Protein AF-A0A8J3D190-F1 (afdb_monomer_lite)

Structure (mmCIF, N/CA/C/O backbone):
data_AF-A0A8J3D190-F1
#
_entry.id   AF-A0A8J3D190-F1
#
loop_
_atom_site.group_PDB
_atom_site.id
_atom_site.type_symbol
_atom_site.label_atom_id
_atom_site.label_alt_id
_atom_site.label_comp_id
_atom_site.label_asym_id
_atom_site.label_entity_id
_atom_site.label_seq_id
_atom_site.pdbx_PDB_ins_code
_atom_site.Cartn_x
_atom_site.Cartn_y
_atom_site.Cartn_z
_atom_site.occupancy
_atom_site.B_iso_or_equiv
_atom_site.auth_seq_id
_atom_site.auth_comp_id
_atom_site.auth_asym_id
_atom_site.auth_atom_id
_atom_site.pdbx_PDB_model_num
ATOM 1 N N . MET A 1 1 ? -55.476 26.381 -36.084 1.00 36.69 1 MET A N 1
ATOM 2 C CA . MET A 1 1 ? -55.476 24.999 -36.619 1.00 36.69 1 MET A CA 1
ATOM 3 C C . MET A 1 1 ? -54.278 24.833 -37.552 1.00 36.69 1 MET A C 1
ATOM 5 O O . MET A 1 1 ? -54.143 25.683 -38.413 1.00 36.69 1 MET A O 1
ATOM 9 N N . GLY A 1 2 ? -53.441 23.798 -37.333 1.00 35.00 2 GLY A N 1
ATOM 10 C CA . GLY A 1 2 ? -52.417 23.215 -38.247 1.00 35.00 2 GLY A CA 1
ATOM 11 C C . GLY A 1 2 ? -51.260 24.126 -38.702 1.00 35.00 2 GLY A C 1
ATOM 12 O O . GLY A 1 2 ? -51.507 25.088 -39.407 1.00 35.00 2 GLY A O 1
ATOM 13 N N . ARG A 1 3 ? -49.998 23.974 -38.243 1.00 38.03 3 ARG A N 1
ATOM 14 C CA . ARG A 1 3 ? -48.927 23.030 -38.701 1.00 38.03 3 ARG A CA 1
ATOM 15 C C . ARG A 1 3 ? -48.810 22.965 -40.242 1.00 38.03 3 ARG A C 1
ATOM 17 O O . ARG A 1 3 ? -49.822 22.769 -40.890 1.00 38.03 3 ARG A O 1
ATOM 24 N N . THR A 1 4 ? -47.648 23.119 -40.889 1.00 37.50 4 THR A N 1
ATOM 25 C CA . THR A 1 4 ? -46.426 22.282 -40.788 1.00 37.50 4 THR A CA 1
ATOM 26 C C . THR A 1 4 ? -45.234 22.931 -41.524 1.00 37.50 4 THR A C 1
ATOM 28 O O . THR A 1 4 ? -45.376 23.373 -42.656 1.00 37.50 4 THR A O 1
ATOM 31 N N . HIS A 1 5 ? -44.081 23.056 -40.861 1.00 38.53 5 HIS A N 1
ATOM 32 C CA . HIS A 1 5 ? -42.805 22.349 -41.105 1.00 38.53 5 HIS A CA 1
ATOM 33 C C . HIS A 1 5 ? -42.174 22.406 -42.507 1.00 38.53 5 HIS A C 1
ATOM 35 O O . HIS A 1 5 ? -42.601 21.728 -43.435 1.00 38.53 5 HIS A O 1
ATOM 41 N N . ASN A 1 6 ? -41.020 23.079 -42.560 1.00 37.78 6 ASN A N 1
ATOM 42 C CA . ASN A 1 6 ? -39.952 22.860 -43.524 1.00 37.78 6 ASN A CA 1
ATOM 43 C C . ASN A 1 6 ? -38.708 22.376 -42.751 1.00 37.78 6 ASN A C 1
ATOM 45 O O . ASN A 1 6 ? -38.139 23.153 -41.989 1.00 37.78 6 ASN A O 1
ATOM 49 N N . SER A 1 7 ? -38.316 21.105 -42.889 1.00 38.09 7 SER A N 1
ATOM 50 C CA . SER A 1 7 ? -36.987 20.613 -42.476 1.00 38.09 7 SER A CA 1
ATOM 51 C C . SER A 1 7 ? -36.716 19.210 -43.035 1.00 38.09 7 SER A C 1
ATOM 53 O O . SER A 1 7 ? -36.727 18.219 -42.310 1.00 38.09 7 SER A O 1
ATOM 55 N N . ASN A 1 8 ? -36.469 19.113 -44.338 1.00 46.19 8 ASN A N 1
ATOM 56 C CA . ASN A 1 8 ? -35.957 17.896 -44.970 1.00 46.19 8 ASN A CA 1
ATOM 57 C C . ASN A 1 8 ? -34.628 18.221 -45.645 1.00 46.19 8 ASN A C 1
ATOM 59 O O . ASN A 1 8 ? -34.624 18.470 -46.837 1.00 46.19 8 ASN A O 1
ATOM 63 N N . PHE A 1 9 ? -33.520 18.258 -44.898 1.00 41.62 9 PHE A N 1
ATOM 64 C CA . PHE A 1 9 ? -32.163 18.162 -45.467 1.00 41.62 9 PHE A CA 1
ATOM 65 C C . PHE A 1 9 ? -31.103 17.942 -44.369 1.00 41.62 9 PHE A C 1
ATOM 67 O O . PHE A 1 9 ? -30.225 18.771 -44.192 1.00 41.62 9 PHE A O 1
ATOM 74 N N . SER A 1 10 ? -31.177 16.855 -43.581 1.00 44.75 10 SER A N 1
ATOM 75 C CA . SER A 1 10 ? -29.991 16.387 -42.817 1.00 44.75 10 SER A CA 1
ATOM 76 C C . SER A 1 10 ? -30.110 14.990 -42.174 1.00 44.75 10 SER A C 1
ATOM 78 O O . SER A 1 10 ? -29.589 14.764 -41.091 1.00 44.75 10 SER A O 1
ATOM 80 N N . ASN A 1 11 ? -30.796 14.019 -42.789 1.00 41.16 11 ASN A N 1
ATOM 81 C CA . ASN A 1 11 ? -30.987 12.691 -42.163 1.00 41.16 11 ASN A CA 1
ATOM 82 C C . ASN A 1 11 ? -30.445 11.515 -42.989 1.00 41.16 11 ASN A C 1
ATOM 84 O O . ASN A 1 11 ? -30.967 10.405 -42.909 1.00 41.16 11 ASN A O 1
ATOM 88 N N . HIS A 1 12 ? -29.385 11.721 -43.780 1.00 40.53 12 HIS A N 1
ATOM 89 C CA . HIS A 1 12 ? -28.822 10.629 -44.591 1.00 40.53 12 HIS A CA 1
ATOM 90 C C . HIS A 1 12 ? -27.317 10.372 -44.469 1.00 40.53 12 HIS A C 1
ATOM 92 O O . HIS A 1 12 ? -26.795 9.534 -45.198 1.00 40.53 12 HIS A O 1
ATOM 98 N N . LEU A 1 13 ? -26.626 10.995 -43.505 1.00 36.41 13 LEU A N 1
ATOM 99 C CA . LEU A 1 13 ? -25.219 10.668 -43.211 1.00 36.41 13 LEU A CA 1
ATOM 100 C C . LEU A 1 13 ? -24.977 9.996 -41.850 1.00 36.41 13 LEU A C 1
ATOM 102 O O . LEU A 1 13 ? -23.877 9.517 -41.596 1.00 36.41 13 LEU A O 1
ATOM 106 N N . THR A 1 14 ? -25.981 9.896 -40.979 1.00 40.56 14 THR A N 1
ATOM 107 C CA . THR A 1 14 ? -25.793 9.440 -39.587 1.00 40.56 14 THR A CA 1
ATOM 108 C C . THR A 1 14 ? -26.055 7.951 -39.347 1.00 40.56 14 THR A C 1
ATOM 110 O O . THR A 1 14 ? -25.822 7.464 -38.247 1.00 40.56 14 THR A O 1
ATOM 113 N N . SER A 1 15 ? -26.478 7.181 -40.354 1.00 39.75 15 SER A N 1
ATOM 114 C CA . SER A 1 15 ? -26.957 5.803 -40.138 1.00 39.75 15 SER A CA 1
ATOM 115 C C . SER A 1 15 ? -25.957 4.682 -40.478 1.00 39.75 15 SER A C 1
ATOM 117 O O . SER A 1 15 ? -26.248 3.525 -40.175 1.00 39.75 15 SER A O 1
ATOM 119 N N . LYS A 1 16 ? -24.785 4.964 -41.071 1.00 40.59 16 LYS A N 1
ATOM 120 C CA . LYS A 1 16 ? -23.871 3.899 -41.555 1.00 40.59 16 LYS A CA 1
ATOM 121 C C . LYS A 1 16 ? -22.579 3.682 -40.766 1.00 40.59 16 LYS A C 1
ATOM 123 O O . LYS A 1 16 ? -21.831 2.766 -41.099 1.00 40.59 16 LYS A O 1
ATOM 128 N N . ILE A 1 17 ? -22.338 4.414 -39.678 1.00 46.78 17 ILE A N 1
ATOM 129 C CA . ILE A 1 17 ? -21.236 4.093 -38.753 1.00 46.78 17 ILE A CA 1
ATOM 130 C C . ILE A 1 17 ? -21.769 3.131 -37.689 1.00 46.78 17 ILE A C 1
ATOM 132 O O . ILE A 1 17 ? -22.066 3.479 -36.551 1.00 46.78 17 ILE A O 1
ATOM 136 N N . MET A 1 18 ? -21.949 1.887 -38.123 1.00 41.12 18 MET A N 1
ATOM 137 C CA . MET A 1 18 ? -22.258 0.752 -37.269 1.00 41.12 18 MET A CA 1
ATOM 138 C C . MET A 1 18 ? -21.136 0.523 -36.247 1.00 41.12 18 MET A C 1
ATOM 140 O O . MET A 1 18 ? -19.970 0.385 -36.612 1.00 41.12 18 MET A O 1
ATOM 144 N N . LYS A 1 19 ? -21.532 0.401 -34.976 1.00 45.31 19 LYS A N 1
ATOM 145 C CA . LYS A 1 19 ? -21.091 -0.653 -34.044 1.00 45.31 19 LYS A CA 1
ATOM 146 C C . LYS A 1 19 ? -19.590 -0.995 -34.060 1.00 45.31 19 LYS A C 1
ATOM 148 O O . LYS A 1 19 ? -19.223 -2.165 -34.152 1.00 45.31 19 LYS A O 1
ATOM 153 N N . LYS A 1 20 ? -18.702 -0.011 -33.905 1.00 45.22 20 LYS A N 1
ATOM 154 C CA . LYS A 1 20 ? -17.357 -0.329 -33.408 1.00 45.22 20 LYS A CA 1
ATOM 155 C C . LYS A 1 20 ? -17.485 -0.659 -31.921 1.00 45.22 20 LYS A C 1
ATOM 157 O O . LYS A 1 20 ? -18.048 0.136 -31.171 1.00 45.22 20 LYS A O 1
ATOM 162 N N . LYS A 1 21 ? -16.974 -1.827 -31.501 1.00 42.84 21 LYS A N 1
ATOM 163 C CA . LYS A 1 21 ? -16.627 -2.082 -30.088 1.00 42.84 21 LYS A CA 1
ATOM 164 C C . LYS A 1 21 ? -15.934 -0.825 -29.544 1.00 42.84 21 LYS A C 1
ATOM 166 O O . LYS A 1 21 ? -15.148 -0.245 -30.302 1.00 42.84 21 LYS A O 1
ATOM 171 N N . PRO A 1 22 ? -16.194 -0.396 -28.295 1.00 42.19 22 PRO A N 1
ATOM 172 C CA . PRO A 1 22 ? -15.498 0.755 -27.743 1.00 42.19 22 PRO A CA 1
ATOM 173 C C . PRO A 1 22 ? -14.000 0.486 -27.874 1.00 42.19 22 PRO A C 1
ATOM 175 O O . PRO A 1 22 ? -13.482 -0.491 -27.332 1.00 42.19 22 PRO A O 1
ATOM 178 N N . ILE A 1 23 ? -13.316 1.298 -28.681 1.00 53.12 23 ILE A N 1
ATOM 179 C CA . ILE A 1 23 ? -11.859 1.299 -28.709 1.00 53.12 23 ILE A CA 1
ATOM 180 C C . ILE A 1 23 ? -11.482 1.721 -27.295 1.00 53.12 23 ILE A C 1
ATOM 182 O O . ILE A 1 23 ? -11.874 2.812 -26.882 1.00 53.12 23 ILE A O 1
ATOM 186 N N . LYS A 1 24 ? -10.813 0.842 -26.534 1.00 58.19 24 LYS A N 1
ATOM 187 C CA . LYS A 1 24 ? -10.297 1.168 -25.198 1.00 58.19 24 LYS A CA 1
ATOM 188 C C . LYS A 1 24 ? -9.519 2.476 -25.364 1.00 58.19 24 LYS A C 1
ATOM 190 O O . LYS A 1 24 ? -8.526 2.497 -26.091 1.00 58.19 24 LYS A O 1
ATOM 195 N N . ALA A 1 25 ? -10.060 3.578 -24.842 1.00 59.97 25 ALA A N 1
ATOM 196 C CA . ALA A 1 25 ? -9.544 4.904 -25.145 1.00 59.97 25 ALA A CA 1
ATOM 197 C C . ALA A 1 25 ? -8.091 4.973 -24.671 1.00 59.97 25 ALA A C 1
ATOM 199 O O . ALA A 1 25 ? -7.792 4.652 -23.521 1.00 59.97 25 ALA A O 1
ATOM 200 N N . GLN A 1 26 ? -7.181 5.330 -25.576 1.00 69.94 26 GLN A N 1
ATOM 201 C CA . GLN A 1 26 ? -5.776 5.493 -25.230 1.00 69.94 26 GLN A CA 1
ATOM 202 C C . GLN A 1 26 ? -5.652 6.605 -24.183 1.00 69.94 26 GLN A C 1
ATOM 204 O O . GLN A 1 26 ? -6.249 7.673 -24.333 1.00 69.94 26 GLN A O 1
ATOM 209 N N . GLN A 1 27 ? -4.907 6.350 -23.108 1.00 87.75 27 GLN A N 1
ATOM 210 C CA . GLN A 1 27 ? -4.760 7.315 -22.022 1.00 87.75 27 GLN A CA 1
ATOM 211 C C . GLN A 1 27 ? -4.074 8.588 -22.523 1.00 87.75 27 GLN A C 1
ATOM 213 O O . GLN A 1 27 ? -2.985 8.535 -23.090 1.00 87.75 27 GLN A O 1
ATOM 218 N N . LYS A 1 28 ? -4.724 9.739 -22.310 1.00 92.38 28 LYS A N 1
ATOM 219 C CA . LYS A 1 28 ? -4.213 11.052 -22.735 1.00 92.38 28 LYS A CA 1
ATOM 220 C C . LYS A 1 28 ? -3.074 11.558 -21.843 1.00 92.38 28 LYS A C 1
ATOM 222 O O . LYS A 1 28 ? -2.216 12.294 -22.313 1.00 92.38 28 LYS A O 1
ATOM 227 N N . ILE A 1 29 ? -3.081 11.166 -20.570 1.00 94.75 29 ILE A N 1
ATOM 228 C CA . ILE A 1 29 ? -2.053 11.480 -19.572 1.00 94.75 29 ILE A CA 1
ATOM 229 C C . ILE A 1 29 ? -1.454 10.148 -19.121 1.00 94.75 29 ILE A C 1
ATOM 231 O O . ILE A 1 29 ? -2.197 9.220 -18.810 1.00 94.75 29 ILE A O 1
ATOM 235 N N . THR A 1 30 ? -0.126 10.042 -19.135 1.00 95.88 30 THR A N 1
ATOM 236 C CA . THR A 1 30 ? 0.610 8.829 -18.749 1.00 95.88 30 THR A CA 1
ATOM 237 C C . THR A 1 30 ? 1.617 9.179 -17.666 1.00 95.88 30 THR A C 1
ATOM 239 O O . THR A 1 30 ? 2.385 10.127 -17.827 1.00 95.88 30 THR A O 1
ATOM 242 N N . THR A 1 31 ? 1.630 8.406 -16.582 1.00 97.12 31 THR A N 1
ATOM 243 C CA . THR A 1 31 ? 2.650 8.523 -15.538 1.00 97.12 31 THR A CA 1
ATOM 244 C C . THR A 1 31 ? 4.003 8.108 -16.108 1.00 97.12 31 THR A C 1
ATOM 246 O O . THR A 1 31 ? 4.145 7.002 -16.634 1.00 97.12 31 THR A O 1
ATOM 249 N N . CYS A 1 32 ? 4.990 8.998 -16.014 1.00 97.56 32 CYS A N 1
ATOM 250 C CA . CYS A 1 32 ? 6.360 8.736 -16.435 1.00 97.56 32 CYS A CA 1
ATOM 251 C C . CYS A 1 32 ? 7.255 8.573 -15.205 1.00 97.56 32 CYS A C 1
ATOM 253 O O . CYS A 1 32 ? 7.355 9.491 -14.393 1.00 97.56 32 CYS A O 1
ATOM 255 N N . LEU A 1 33 ? 7.901 7.416 -15.084 1.00 98.19 33 LEU A N 1
ATOM 256 C CA . LEU A 1 33 ? 8.862 7.111 -14.031 1.00 98.19 33 LEU A CA 1
ATOM 257 C C . LEU A 1 33 ? 10.274 7.237 -14.611 1.00 98.19 33 LEU A C 1
ATOM 259 O O . LEU A 1 33 ? 10.669 6.467 -15.491 1.00 98.19 33 LEU A O 1
ATOM 263 N N . THR A 1 34 ? 11.019 8.232 -14.140 1.00 97.94 34 THR A N 1
ATOM 264 C CA . THR A 1 34 ? 12.405 8.459 -14.554 1.00 97.94 34 THR A CA 1
ATOM 265 C C . THR A 1 34 ? 13.335 7.926 -13.476 1.00 97.94 34 THR A C 1
ATOM 267 O O . THR A 1 34 ? 13.304 8.409 -12.348 1.00 97.94 34 THR A O 1
ATOM 270 N N . PHE A 1 35 ? 14.137 6.929 -13.832 1.00 97.75 35 PHE A N 1
ATOM 271 C CA . PHE A 1 35 ? 15.095 6.266 -12.948 1.00 97.75 35 PHE A CA 1
ATOM 272 C C . PHE A 1 35 ? 16.514 6.778 -13.206 1.00 97.75 35 PHE A C 1
ATOM 274 O O . PHE A 1 35 ? 16.743 7.505 -14.175 1.00 97.75 35 PHE A O 1
ATOM 281 N N . ASP A 1 36 ? 17.470 6.357 -12.378 1.00 95.56 36 ASP A N 1
ATOM 282 C CA . ASP A 1 36 ? 18.895 6.543 -12.658 1.00 95.56 36 ASP A CA 1
ATOM 283 C C . ASP A 1 36 ? 19.295 5.770 -13.926 1.00 95.56 36 ASP A C 1
ATOM 285 O O . ASP A 1 36 ? 19.379 6.344 -15.019 1.00 95.56 36 ASP A O 1
ATOM 289 N N . ASP A 1 37 ? 19.427 4.449 -13.801 1.00 95.19 37 ASP A N 1
ATOM 290 C CA . ASP A 1 37 ? 19.769 3.540 -14.894 1.00 95.19 37 ASP A CA 1
ATOM 291 C C . ASP A 1 37 ? 18.934 2.237 -14.915 1.00 95.19 37 ASP A C 1
ATOM 293 O O . ASP A 1 37 ? 19.071 1.422 -15.833 1.00 95.19 37 ASP A O 1
ATOM 297 N N . GLN A 1 38 ? 17.992 2.081 -13.978 1.00 96.94 38 GLN A N 1
ATOM 298 C CA . GLN A 1 38 ? 17.279 0.825 -13.696 1.00 96.94 38 GLN A CA 1
ATOM 299 C C . GLN A 1 38 ? 15.879 0.707 -14.336 1.00 96.94 38 GLN A C 1
ATOM 301 O O . GLN A 1 38 ? 15.127 -0.212 -14.015 1.00 96.94 38 GLN A O 1
ATOM 306 N N . ALA A 1 39 ? 15.492 1.602 -15.252 1.00 98.06 39 ALA A N 1
ATOM 307 C CA . ALA A 1 39 ? 14.126 1.660 -15.791 1.00 98.06 39 ALA A CA 1
ATOM 308 C C . ALA A 1 39 ? 13.636 0.353 -16.442 1.00 98.06 39 ALA A C 1
ATOM 310 O O . ALA A 1 39 ? 12.467 -0.011 -16.299 1.00 98.06 39 ALA A O 1
ATOM 311 N N . GLU A 1 40 ? 14.506 -0.354 -17.170 1.00 97.94 40 GLU A N 1
ATOM 312 C CA . GLU A 1 40 ? 14.138 -1.619 -17.820 1.00 97.94 40 GLU A CA 1
ATOM 313 C C . GLU A 1 40 ? 13.898 -2.734 -16.792 1.00 97.94 40 GLU A C 1
ATOM 315 O O . GLU A 1 40 ? 12.943 -3.501 -16.919 1.00 97.94 40 GLU A O 1
ATOM 320 N N . GLU A 1 41 ? 14.728 -2.790 -15.747 1.00 98.25 41 GLU A N 1
ATOM 321 C CA . GLU A 1 41 ? 14.578 -3.741 -14.645 1.00 98.25 41 GLU A CA 1
ATOM 322 C C . GLU A 1 41 ? 13.284 -3.478 -13.869 1.00 98.25 41 GLU A C 1
ATOM 324 O O . GLU A 1 41 ? 12.501 -4.405 -13.658 1.00 98.25 41 GLU A O 1
ATOM 329 N N . ALA A 1 42 ? 13.015 -2.214 -13.528 1.00 98.50 42 ALA A N 1
ATOM 330 C CA . ALA A 1 42 ? 11.800 -1.808 -12.832 1.00 98.50 42 ALA A CA 1
ATOM 331 C C . ALA A 1 42 ? 10.541 -2.185 -13.620 1.00 98.50 42 ALA A C 1
ATOM 333 O O . ALA A 1 42 ? 9.650 -2.847 -13.089 1.00 98.50 42 ALA A O 1
ATOM 334 N N . MET A 1 43 ? 10.498 -1.863 -14.918 1.00 98.56 43 MET A N 1
ATOM 335 C CA . MET A 1 43 ? 9.397 -2.260 -15.802 1.00 98.56 43 MET A CA 1
ATOM 336 C C . MET A 1 43 ? 9.174 -3.777 -15.793 1.00 98.56 43 MET A C 1
ATOM 338 O O . MET A 1 43 ? 8.045 -4.229 -15.601 1.00 98.56 43 MET A O 1
ATOM 342 N N . ASN A 1 44 ? 10.232 -4.564 -16.010 1.00 98.38 44 ASN A N 1
ATOM 343 C CA . ASN A 1 44 ? 10.126 -6.023 -16.056 1.00 98.38 44 ASN A CA 1
ATOM 344 C C . ASN A 1 44 ? 9.654 -6.589 -14.714 1.00 98.38 44 ASN A C 1
ATOM 346 O O . ASN A 1 44 ? 8.819 -7.496 -14.687 1.00 98.38 44 ASN A O 1
ATOM 350 N N . ARG A 1 45 ? 10.130 -6.015 -13.602 1.00 98.50 45 ARG A N 1
ATOM 351 C CA . ARG A 1 45 ? 9.665 -6.378 -12.266 1.00 98.50 45 ARG A CA 1
ATOM 352 C C . ARG A 1 45 ? 8.175 -6.104 -12.126 1.00 98.50 45 ARG A C 1
ATOM 354 O O . ARG A 1 45 ? 7.443 -7.036 -11.812 1.00 98.50 45 ARG A O 1
ATOM 361 N N . TYR A 1 46 ? 7.706 -4.891 -12.406 1.00 98.56 46 TYR A N 1
ATOM 362 C CA . TYR A 1 46 ? 6.287 -4.556 -12.266 1.00 98.56 46 TYR A CA 1
ATOM 363 C C . TYR A 1 46 ? 5.402 -5.449 -13.139 1.00 98.56 46 TYR A C 1
ATOM 365 O O . TYR A 1 46 ? 4.412 -5.988 -12.655 1.00 98.56 46 TYR A O 1
ATOM 373 N N . VAL A 1 47 ? 5.800 -5.710 -14.387 1.00 98.56 47 VAL A N 1
ATOM 374 C CA . VAL A 1 47 ? 5.057 -6.620 -15.272 1.00 98.56 47 VAL A CA 1
ATOM 375 C C . VAL A 1 47 ? 5.011 -8.056 -14.734 1.00 98.56 47 VAL A C 1
ATOM 377 O O . VAL A 1 47 ? 4.023 -8.744 -14.948 1.00 98.56 47 VAL A O 1
ATOM 380 N N . SER A 1 48 ? 6.038 -8.512 -14.011 1.00 98.25 48 SER A N 1
ATOM 381 C CA . SER A 1 48 ? 6.046 -9.849 -13.391 1.00 98.25 48 SER A CA 1
ATOM 382 C C . SER A 1 48 ? 5.223 -9.958 -12.101 1.00 98.25 48 SER A C 1
ATOM 384 O O . SER A 1 48 ? 4.873 -11.063 -11.686 1.00 98.25 48 SER A O 1
ATOM 386 N N . VAL A 1 49 ? 4.953 -8.832 -11.434 1.00 98.00 49 VAL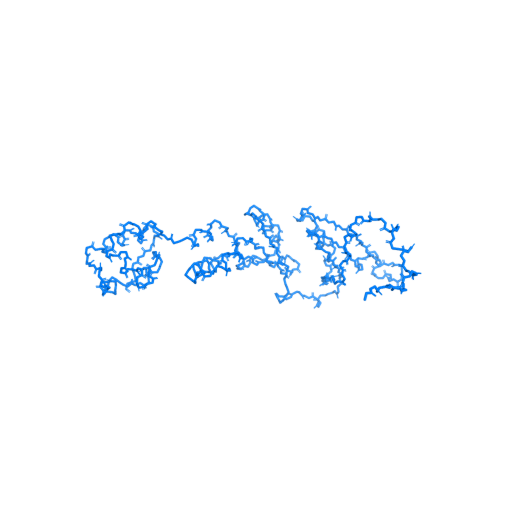 A N 1
ATOM 387 C CA . VAL A 1 49 ? 4.250 -8.807 -10.144 1.00 98.00 49 VAL A CA 1
ATOM 388 C C . VAL A 1 49 ? 2.737 -8.892 -10.332 1.00 98.00 49 VAL A C 1
ATOM 390 O O . VAL A 1 49 ? 2.090 -9.641 -9.600 1.00 98.00 49 VAL A O 1
ATOM 393 N N . PHE A 1 50 ? 2.203 -8.149 -11.304 1.00 97.56 50 PHE A N 1
ATOM 394 C CA . PHE A 1 50 ? 0.768 -7.987 -11.550 1.00 97.56 50 PHE A CA 1
ATOM 395 C C . PHE A 1 50 ? 0.208 -9.029 -12.528 1.00 97.56 50 PHE A C 1
ATOM 397 O O . PHE A 1 50 ? 0.937 -9.572 -13.359 1.00 97.56 50 PHE A O 1
ATOM 404 N N . LYS A 1 51 ? -1.099 -9.317 -12.430 1.00 93.69 51 LYS A N 1
ATOM 405 C CA . LYS A 1 51 ? -1.749 -10.397 -13.198 1.00 93.69 51 LYS A CA 1
ATOM 406 C C . LYS A 1 51 ? -2.161 -9.929 -14.593 1.00 93.69 51 LYS A C 1
ATOM 408 O O . LYS A 1 51 ? -1.902 -10.640 -15.563 1.00 93.69 51 LYS A O 1
ATOM 413 N N . ASP A 1 52 ? -2.763 -8.742 -14.714 1.00 96.62 52 ASP A N 1
ATOM 414 C CA . ASP A 1 52 ? -3.032 -8.109 -16.015 1.00 96.62 52 ASP A CA 1
ATOM 415 C C . ASP A 1 52 ? -1.904 -7.139 -16.361 1.00 96.62 52 ASP A C 1
ATOM 417 O O . ASP A 1 52 ? -1.985 -5.933 -16.116 1.00 96.62 52 ASP A O 1
ATOM 421 N N . ALA A 1 53 ? -0.820 -7.674 -16.918 1.00 97.88 53 ALA A N 1
ATOM 422 C CA . ALA A 1 53 ? 0.355 -6.884 -17.238 1.00 97.88 53 ALA A CA 1
ATOM 423 C C . ALA A 1 53 ? 0.952 -7.215 -18.606 1.00 97.88 53 ALA A C 1
ATOM 425 O O . ALA A 1 53 ? 0.938 -8.357 -19.068 1.00 97.88 53 ALA A O 1
ATOM 426 N N . LYS A 1 54 ? 1.506 -6.196 -19.271 1.00 97.88 54 LYS A N 1
ATOM 427 C CA . LYS A 1 54 ? 2.228 -6.361 -20.541 1.00 97.88 54 LYS A CA 1
ATOM 428 C C . LYS A 1 54 ? 3.151 -5.194 -20.849 1.00 97.88 54 LYS A C 1
ATOM 430 O O . LYS A 1 54 ? 2.817 -4.031 -20.629 1.00 97.88 54 LYS A O 1
ATOM 435 N N . VAL A 1 55 ? 4.274 -5.502 -21.484 1.00 98.31 55 VAL A N 1
ATOM 436 C CA . VAL A 1 55 ? 5.100 -4.497 -22.157 1.00 98.31 55 VAL A CA 1
ATOM 437 C C . VAL A 1 55 ? 4.415 -4.103 -23.468 1.00 98.31 55 VAL A C 1
ATOM 439 O O . VAL A 1 55 ? 3.988 -4.964 -24.235 1.00 98.31 55 VAL A O 1
ATOM 442 N N . LEU A 1 56 ? 4.285 -2.801 -23.722 1.00 97.25 56 LEU A N 1
ATOM 443 C CA . LEU A 1 56 ? 3.618 -2.272 -24.916 1.00 97.25 56 LEU A CA 1
ATOM 444 C C . LEU A 1 56 ? 4.618 -1.883 -26.004 1.00 97.25 56 LEU A C 1
ATOM 446 O O . LEU A 1 56 ? 4.405 -2.169 -27.178 1.00 97.25 56 LEU A O 1
ATOM 450 N N . ASN A 1 57 ? 5.692 -1.192 -25.624 1.00 96.50 57 ASN A N 1
ATOM 451 C CA . ASN A 1 57 ? 6.700 -0.706 -26.560 1.00 96.50 57 ASN A CA 1
ATOM 452 C C . ASN A 1 57 ? 8.025 -0.468 -25.835 1.00 96.50 57 ASN A C 1
ATOM 454 O O . ASN A 1 57 ? 8.031 0.047 -24.720 1.00 96.50 57 ASN A O 1
ATOM 458 N N . VAL A 1 58 ? 9.137 -0.775 -26.498 1.00 97.62 58 VAL A N 1
ATOM 459 C CA . VAL A 1 58 ? 10.495 -0.518 -26.009 1.00 97.62 58 VAL A CA 1
ATOM 460 C C . VAL A 1 58 ? 11.263 0.194 -27.112 1.00 97.62 58 VAL A C 1
ATOM 462 O O . VAL A 1 58 ? 11.422 -0.330 -28.213 1.00 97.62 58 VAL A O 1
ATOM 465 N N . ARG A 1 59 ? 11.749 1.401 -26.825 1.00 95.62 59 ARG A N 1
ATOM 466 C CA . ARG A 1 59 ? 12.598 2.185 -27.723 1.00 95.62 59 ARG A CA 1
ATOM 467 C C . ARG A 1 59 ? 14.010 2.230 -27.165 1.00 95.62 59 ARG A C 1
ATOM 469 O O . ARG A 1 59 ? 14.216 2.561 -26.000 1.00 95.62 59 ARG A O 1
ATOM 476 N N . ARG A 1 60 ? 14.987 1.943 -28.018 1.00 95.69 60 ARG A N 1
ATOM 477 C CA . ARG A 1 60 ? 16.418 1.983 -27.696 1.00 95.69 60 ARG A CA 1
ATOM 478 C C . ARG A 1 60 ? 17.107 3.045 -28.541 1.00 95.69 60 ARG A C 1
ATOM 480 O O . ARG A 1 60 ? 16.632 3.348 -29.634 1.00 95.69 60 ARG A O 1
ATOM 487 N N . PHE A 1 61 ? 18.213 3.589 -28.046 1.00 92.12 61 PHE A N 1
ATOM 488 C CA . PHE A 1 61 ? 19.028 4.521 -28.826 1.00 92.12 61 PHE A CA 1
ATOM 489 C C . PHE A 1 61 ? 19.651 3.814 -30.035 1.00 92.12 61 PHE A C 1
ATOM 491 O O . PHE A 1 61 ? 20.196 2.707 -29.911 1.00 92.12 61 PHE A O 1
ATOM 498 N N . GLY A 1 62 ? 19.565 4.454 -31.202 1.00 91.94 62 GLY A N 1
ATOM 499 C CA . GLY A 1 62 ? 20.108 3.951 -32.453 1.00 91.94 62 GLY A CA 1
ATOM 500 C C . GLY A 1 62 ? 21.567 4.342 -32.677 1.00 91.94 62 GLY A C 1
ATOM 501 O O . GLY A 1 62 ? 22.349 4.547 -31.748 1.00 91.94 62 GLY A O 1
ATOM 502 N N . ARG A 1 63 ? 21.963 4.390 -33.951 1.00 89.81 63 ARG A N 1
ATOM 503 C CA . ARG A 1 63 ? 23.344 4.707 -34.362 1.00 89.81 63 ARG A CA 1
ATOM 504 C C . ARG A 1 63 ? 23.671 6.194 -34.223 1.00 89.81 63 ARG A C 1
ATOM 506 O O . ARG A 1 63 ? 24.843 6.540 -34.161 1.00 89.81 63 ARG A O 1
ATOM 513 N N . GLU A 1 64 ? 22.648 7.036 -34.158 1.00 89.62 64 GLU A N 1
ATOM 514 C CA . GLU A 1 64 ? 22.717 8.482 -33.966 1.00 89.62 64 GLU A CA 1
ATOM 515 C C . GLU A 1 64 ? 23.307 8.891 -32.608 1.00 89.62 64 GLU A C 1
ATOM 517 O O . GLU A 1 64 ? 23.838 9.989 -32.492 1.00 89.62 64 GLU A O 1
ATOM 522 N N . MET A 1 65 ? 23.279 7.998 -31.610 1.00 83.62 65 MET A N 1
ATOM 523 C CA . MET A 1 65 ? 23.869 8.210 -30.282 1.00 83.62 65 MET A CA 1
ATOM 524 C C . MET A 1 65 ? 24.829 7.056 -29.938 1.00 83.62 65 MET A C 1
ATOM 526 O O . MET A 1 65 ? 24.466 6.162 -29.166 1.00 83.62 65 MET A O 1
ATOM 530 N N . PRO A 1 66 ? 26.052 7.030 -30.509 1.00 84.12 66 PRO A N 1
ATOM 531 C CA . PRO A 1 66 ? 26.964 5.887 -30.414 1.00 84.12 66 PRO A CA 1
ATOM 532 C C . PRO A 1 66 ? 27.278 5.440 -28.982 1.00 84.12 66 PRO A C 1
ATOM 534 O O . PRO A 1 66 ? 27.331 4.241 -28.721 1.00 84.12 66 PRO A O 1
ATOM 537 N N . GLN A 1 67 ? 27.430 6.384 -28.049 1.00 85.38 67 GLN A N 1
ATOM 538 C CA . GLN A 1 67 ? 27.773 6.120 -26.645 1.00 85.38 67 GLN A CA 1
ATOM 539 C C . GLN A 1 67 ? 26.647 5.418 -25.866 1.00 85.38 67 GLN A C 1
ATOM 541 O O . GLN A 1 67 ? 26.900 4.776 -24.847 1.00 85.38 67 GLN A O 1
ATOM 546 N N . SER A 1 68 ? 25.408 5.519 -26.351 1.00 87.38 68 SER A N 1
ATOM 547 C CA . SER A 1 68 ? 24.212 4.974 -25.698 1.00 87.38 68 SER A CA 1
ATOM 548 C C . SER A 1 68 ? 23.517 3.911 -26.542 1.00 87.38 68 SER A C 1
ATOM 550 O O . SER A 1 68 ? 22.449 3.434 -26.167 1.00 87.38 68 SER A O 1
ATOM 552 N N . ARG A 1 69 ? 24.107 3.520 -27.676 1.00 91.62 69 ARG A N 1
ATOM 553 C CA . ARG A 1 69 ? 23.510 2.588 -28.633 1.00 91.62 69 ARG A CA 1
ATOM 554 C C . ARG A 1 69 ? 23.063 1.295 -27.949 1.00 91.62 69 ARG A C 1
ATOM 556 O O . ARG A 1 69 ? 23.834 0.650 -27.246 1.00 91.62 69 ARG A O 1
ATOM 563 N N . GLY A 1 70 ? 21.811 0.905 -28.181 1.00 91.06 70 GLY A N 1
ATOM 564 C CA . GLY A 1 70 ? 21.208 -0.293 -27.586 1.00 91.06 70 GLY A CA 1
ATOM 565 C C . GLY A 1 70 ? 20.730 -0.126 -26.138 1.00 91.06 70 GLY A C 1
ATOM 566 O O . GLY A 1 70 ? 19.930 -0.942 -25.675 1.00 91.06 70 GLY A O 1
ATOM 567 N N . LYS A 1 71 ? 21.121 0.945 -25.435 1.00 92.50 71 LYS A N 1
ATOM 568 C CA . LYS A 1 71 ? 20.535 1.271 -24.130 1.00 92.50 71 LYS A CA 1
ATOM 569 C C . LYS A 1 71 ? 19.073 1.673 -24.294 1.00 92.50 71 LYS A C 1
ATOM 571 O O . LYS A 1 71 ? 18.661 2.174 -25.348 1.00 92.50 71 LYS A O 1
ATOM 576 N N . LEU A 1 72 ? 18.294 1.438 -23.242 1.00 94.94 72 LEU A N 1
ATOM 577 C CA . LEU A 1 72 ? 16.910 1.878 -23.175 1.00 94.94 72 LEU A CA 1
ATOM 578 C C . LEU A 1 72 ? 16.849 3.405 -23.332 1.00 94.94 72 LEU A C 1
ATOM 580 O O . LEU A 1 72 ? 17.498 4.133 -22.587 1.00 94.94 72 LEU A O 1
ATOM 584 N N . MET A 1 73 ? 16.065 3.871 -24.303 1.00 92.25 73 MET A N 1
ATOM 585 C CA . MET A 1 73 ? 15.703 5.281 -24.428 1.00 92.25 73 MET A CA 1
ATOM 586 C C . MET A 1 73 ? 14.417 5.533 -23.644 1.00 92.25 73 MET A C 1
ATOM 588 O O . MET A 1 73 ? 14.390 6.353 -22.738 1.00 92.25 73 MET A O 1
ATOM 592 N N . THR A 1 74 ? 13.353 4.800 -23.976 1.00 96.56 74 THR A N 1
ATOM 593 C CA . THR A 1 74 ? 12.065 4.838 -23.268 1.00 96.56 74 THR A CA 1
ATOM 594 C C . THR A 1 74 ? 11.358 3.497 -23.434 1.00 96.56 74 THR A C 1
ATOM 596 O O . THR A 1 74 ? 11.514 2.841 -24.466 1.00 96.56 74 THR A O 1
ATOM 599 N N . ALA A 1 75 ? 10.540 3.091 -22.471 1.00 98.12 75 ALA A N 1
ATOM 600 C CA . ALA A 1 75 ? 9.589 2.000 -22.656 1.00 98.12 75 ALA A CA 1
ATOM 601 C C . ALA A 1 75 ? 8.219 2.377 -22.103 1.00 98.12 75 ALA A C 1
ATOM 603 O O . ALA A 1 75 ? 8.093 3.258 -21.258 1.00 98.12 75 ALA A O 1
ATOM 604 N N . THR A 1 76 ? 7.187 1.710 -22.601 1.00 98.25 76 THR A N 1
ATOM 605 C CA . THR A 1 76 ? 5.824 1.817 -22.088 1.00 98.25 76 THR A CA 1
ATOM 606 C C . THR A 1 76 ? 5.294 0.434 -21.777 1.00 98.25 76 THR A C 1
ATOM 608 O O . THR A 1 76 ? 5.465 -0.487 -22.582 1.00 98.25 76 THR A O 1
ATOM 611 N N . PHE A 1 77 ? 4.612 0.302 -20.650 1.00 98.38 77 PHE A N 1
ATOM 612 C CA . PHE A 1 77 ? 4.021 -0.944 -20.180 1.00 98.38 77 PHE A CA 1
ATOM 613 C C . PHE A 1 77 ? 2.648 -0.668 -19.561 1.00 98.38 77 PHE A C 1
ATOM 615 O O . PHE A 1 77 ? 2.294 0.485 -19.319 1.00 98.38 77 PHE A O 1
ATOM 622 N N . GLN A 1 78 ? 1.862 -1.719 -19.365 1.00 98.19 78 GLN A N 1
ATOM 623 C CA . GLN A 1 78 ? 0.554 -1.681 -18.723 1.00 98.19 78 GLN A CA 1
ATOM 624 C C . GLN A 1 78 ? 0.554 -2.655 -17.548 1.00 98.19 78 GLN A C 1
ATOM 626 O O . GLN A 1 78 ? 1.029 -3.778 -17.711 1.00 98.19 78 GLN A O 1
ATOM 631 N N . ILE A 1 79 ? 0.011 -2.224 -16.411 1.00 98.00 79 ILE A N 1
ATOM 632 C CA . ILE A 1 79 ? -0.331 -3.062 -15.254 1.00 98.00 79 ILE A CA 1
ATOM 633 C C . ILE A 1 79 ? -1.750 -2.704 -14.813 1.00 98.00 79 ILE A C 1
ATOM 635 O O . ILE A 1 79 ? -2.091 -1.523 -14.765 1.00 98.00 79 ILE A O 1
ATOM 639 N N . GLU A 1 80 ? -2.590 -3.706 -14.571 1.00 96.00 80 GLU A N 1
ATOM 640 C CA . GLU A 1 80 ? -3.983 -3.563 -14.118 1.00 96.00 80 GLU A CA 1
ATOM 641 C C . GLU A 1 80 ? -4.772 -2.513 -14.930 1.00 96.00 80 GLU A C 1
ATOM 643 O O . GLU A 1 80 ? -5.493 -1.658 -14.419 1.00 96.00 80 GLU A O 1
ATOM 648 N N . GLY A 1 81 ? -4.574 -2.526 -16.254 1.00 94.75 81 GLY A N 1
ATOM 649 C CA . GLY A 1 81 ? -5.214 -1.600 -17.190 1.00 94.75 81 GLY A CA 1
ATOM 650 C C . GLY A 1 81 ? -4.646 -0.171 -17.253 1.00 94.75 81 GLY A C 1
ATOM 651 O O . GLY A 1 81 ? -5.060 0.574 -18.146 1.00 94.75 81 GLY A O 1
ATOM 652 N N . GLN A 1 82 ? -3.686 0.198 -16.399 1.00 96.44 82 GLN A N 1
ATOM 653 C CA . GLN A 1 82 ? -3.017 1.505 -16.368 1.00 96.44 82 GLN A CA 1
ATOM 654 C C . GLN A 1 82 ? -1.689 1.466 -17.139 1.00 96.44 82 GLN A C 1
ATOM 656 O O . GLN A 1 82 ? -0.834 0.621 -16.884 1.00 96.44 82 GLN A O 1
ATOM 661 N N . ASN A 1 83 ? -1.489 2.401 -18.070 1.00 97.38 83 ASN A N 1
ATOM 662 C CA . ASN A 1 83 ? -0.229 2.562 -18.789 1.00 97.38 83 ASN A CA 1
ATOM 663 C C . ASN A 1 83 ? 0.746 3.435 -18.003 1.00 97.38 83 ASN A C 1
ATOM 665 O O . ASN A 1 83 ? 0.380 4.458 -17.415 1.00 97.38 83 ASN A O 1
ATOM 669 N N . PHE A 1 84 ? 2.011 3.064 -18.121 1.00 98.38 84 PHE A N 1
ATOM 670 C CA . PHE A 1 84 ? 3.155 3.771 -17.584 1.00 98.38 84 PHE A CA 1
ATOM 671 C C . PHE A 1 84 ? 4.219 3.917 -18.664 1.00 98.38 84 PHE A C 1
ATOM 673 O O . PHE A 1 84 ? 4.311 3.109 -19.594 1.00 98.38 84 PHE A O 1
ATOM 680 N N . MET A 1 85 ? 5.039 4.949 -18.516 1.00 98.31 85 MET A N 1
ATOM 681 C CA . MET A 1 85 ? 6.249 5.163 -19.295 1.00 98.31 85 MET A CA 1
ATOM 682 C C . MET A 1 85 ? 7.454 5.143 -18.356 1.00 98.31 85 MET A C 1
ATOM 684 O O . MET A 1 85 ? 7.375 5.665 -17.248 1.00 98.31 85 MET A O 1
ATOM 688 N N . VAL A 1 86 ? 8.563 4.558 -18.798 1.00 98.56 86 VAL A N 1
ATOM 689 C CA . VAL A 1 86 ? 9.828 4.548 -18.055 1.00 98.56 86 VAL A CA 1
ATOM 690 C C . VAL A 1 86 ? 10.970 5.045 -18.923 1.00 98.56 86 VAL A C 1
ATOM 692 O O . VAL A 1 86 ? 10.982 4.823 -20.140 1.00 98.56 86 VAL A O 1
ATOM 695 N N . MET A 1 87 ? 11.941 5.695 -18.294 1.00 97.81 87 MET A N 1
ATOM 696 C CA . MET A 1 87 ? 13.199 6.101 -18.917 1.00 97.81 87 MET A CA 1
ATOM 697 C C . MET A 1 87 ? 14.307 6.232 -17.871 1.00 97.81 87 MET A C 1
ATOM 699 O O . MET A 1 87 ? 14.028 6.344 -16.679 1.00 97.81 87 MET A O 1
ATOM 703 N N . ASN A 1 88 ? 15.552 6.254 -18.335 1.00 96.62 88 ASN A N 1
ATOM 704 C CA . ASN A 1 88 ? 16.722 6.534 -17.509 1.00 96.62 88 ASN A CA 1
ATOM 705 C C . ASN A 1 88 ? 17.144 7.993 -17.708 1.00 96.62 88 ASN A C 1
ATOM 707 O O . ASN A 1 88 ? 17.367 8.419 -18.844 1.00 96.62 88 ASN A O 1
ATOM 711 N N . GLY A 1 89 ? 17.227 8.748 -16.616 1.00 93.50 89 GLY A N 1
ATOM 712 C CA . GLY A 1 89 ? 17.620 10.156 -16.585 1.00 93.50 89 GLY A CA 1
ATOM 713 C C . GLY A 1 89 ? 18.917 10.427 -15.817 1.00 93.50 89 GLY A C 1
ATOM 714 O O . GLY A 1 89 ? 19.395 11.560 -15.844 1.00 93.50 89 GLY A O 1
ATOM 715 N N . GLY A 1 90 ? 19.498 9.416 -15.162 1.00 93.00 90 GLY A N 1
ATOM 716 C CA . GLY A 1 90 ? 20.707 9.544 -14.346 1.00 93.00 90 GLY A CA 1
ATOM 717 C C . GLY A 1 90 ? 20.436 9.812 -12.854 1.00 93.00 90 GLY A C 1
ATOM 718 O O . GLY A 1 90 ? 19.288 10.020 -12.450 1.00 93.00 90 GLY A O 1
ATOM 719 N N . PRO A 1 91 ? 21.491 9.877 -12.023 1.00 93.50 91 PRO A N 1
ATOM 720 C CA . PRO A 1 91 ? 21.409 9.709 -10.564 1.00 93.50 91 PRO A CA 1
ATOM 721 C C . PRO A 1 91 ? 20.727 10.865 -9.821 1.00 93.50 91 PRO A C 1
ATOM 723 O O . PRO A 1 91 ? 20.444 10.772 -8.630 1.00 93.50 91 PRO A O 1
ATOM 726 N N . HIS A 1 92 ? 20.467 11.980 -10.505 1.00 92.81 92 HIS A N 1
ATOM 727 C CA . HIS A 1 92 ? 19.753 13.123 -9.936 1.00 92.81 92 HIS A CA 1
ATOM 728 C C . HIS A 1 92 ? 18.234 12.906 -9.880 1.00 92.81 92 HIS A C 1
ATOM 730 O O . HIS A 1 92 ? 17.545 13.613 -9.144 1.00 92.81 92 HIS A O 1
ATOM 736 N N . PHE A 1 93 ? 17.704 11.944 -10.644 1.00 93.12 93 PHE A N 1
ATOM 737 C CA . PHE A 1 93 ? 16.296 11.574 -10.580 1.00 93.12 93 PHE A CA 1
ATOM 738 C C . PHE A 1 93 ? 16.071 10.592 -9.435 1.00 93.12 93 PHE A C 1
ATOM 740 O O . PHE A 1 93 ? 16.560 9.466 -9.445 1.00 93.12 93 PHE A O 1
ATOM 747 N N . THR A 1 94 ? 15.311 11.039 -8.441 1.00 92.19 94 THR A N 1
ATOM 748 C CA . THR A 1 94 ? 14.914 10.241 -7.280 1.00 92.19 94 THR A CA 1
ATOM 749 C C . THR A 1 94 ? 13.424 10.421 -7.023 1.00 92.19 94 THR A C 1
ATOM 751 O O . THR A 1 94 ? 12.833 11.441 -7.385 1.00 92.19 94 THR A O 1
ATOM 754 N N . PHE A 1 95 ? 12.800 9.420 -6.407 1.00 95.56 95 PHE A N 1
ATOM 755 C CA . PHE A 1 95 ? 11.383 9.465 -6.069 1.00 95.56 95 PHE A CA 1
ATOM 756 C C . PHE A 1 95 ? 11.174 10.016 -4.656 1.00 95.56 95 PHE A C 1
ATOM 758 O O . PHE A 1 95 ? 11.871 9.639 -3.712 1.00 95.56 95 PHE A O 1
ATOM 765 N N . ALA A 1 96 ? 10.177 10.887 -4.519 1.00 90.94 96 ALA A N 1
ATOM 766 C CA . ALA A 1 96 ? 9.697 11.400 -3.244 1.00 90.94 96 ALA A CA 1
ATOM 767 C C . ALA A 1 96 ? 8.300 10.828 -2.948 1.00 90.94 96 ALA A C 1
ATOM 769 O O . ALA A 1 96 ? 7.511 10.663 -3.881 1.00 90.94 96 ALA A O 1
ATOM 770 N N . PRO A 1 97 ? 7.938 10.610 -1.670 1.00 86.25 97 PRO A N 1
ATOM 771 C CA . PRO A 1 97 ? 6.648 10.022 -1.293 1.00 86.25 97 PRO A CA 1
ATOM 772 C C . PRO A 1 97 ? 5.437 10.921 -1.603 1.00 86.25 97 PRO A C 1
ATOM 774 O O . PRO A 1 97 ? 4.298 10.495 -1.439 1.00 86.25 97 PRO A O 1
ATOM 777 N N . GLY A 1 98 ? 5.660 12.155 -2.081 1.00 93.50 98 GLY A N 1
ATOM 778 C CA . GLY A 1 98 ? 4.600 13.054 -2.548 1.00 93.50 98 GLY A CA 1
ATOM 779 C C . GLY A 1 98 ? 3.825 12.534 -3.768 1.00 93.50 98 GLY A C 1
ATOM 780 O O . GLY A 1 98 ? 2.742 13.040 -4.051 1.00 93.50 98 GLY A O 1
ATOM 781 N N . ILE A 1 99 ? 4.345 11.519 -4.471 1.00 95.44 99 ILE A N 1
ATOM 782 C CA . ILE A 1 99 ? 3.608 10.732 -5.467 1.00 95.44 99 ILE A CA 1
ATOM 783 C C . ILE A 1 99 ? 3.743 9.254 -5.102 1.00 95.44 99 ILE A C 1
ATOM 785 O O . ILE A 1 99 ? 4.847 8.760 -4.884 1.00 95.44 99 ILE A O 1
ATOM 789 N N . SER A 1 100 ? 2.620 8.538 -5.086 1.00 97.44 100 SER A N 1
ATOM 790 C CA . SER A 1 100 ? 2.579 7.090 -4.886 1.00 97.44 100 SER A CA 1
ATOM 791 C C . SER A 1 100 ? 1.582 6.420 -5.827 1.00 97.44 100 SER A C 1
ATOM 793 O O . SER A 1 100 ? 0.670 7.061 -6.356 1.00 97.44 100 SER A O 1
ATOM 795 N N . LEU A 1 101 ? 1.775 5.122 -6.046 1.00 98.12 101 LEU A N 1
ATOM 796 C CA . LEU A 1 101 ? 0.866 4.272 -6.804 1.00 98.12 101 LEU A CA 1
ATOM 797 C C . LEU A 1 101 ? -0.040 3.521 -5.827 1.00 98.12 101 LEU A C 1
ATOM 799 O O . LEU A 1 101 ? 0.410 2.645 -5.089 1.00 98.12 101 LEU A O 1
ATOM 803 N N . PHE A 1 102 ? -1.314 3.906 -5.799 1.00 97.94 102 PHE A N 1
ATOM 804 C CA . PHE A 1 102 ? -2.322 3.311 -4.927 1.00 97.94 102 PHE A CA 1
ATOM 805 C C . PHE A 1 102 ? -2.963 2.101 -5.609 1.00 97.94 102 PHE A C 1
ATOM 807 O O . PHE A 1 102 ? -3.549 2.233 -6.685 1.00 97.94 102 PHE A O 1
ATOM 814 N N . VAL A 1 103 ? -2.866 0.936 -4.975 1.00 97.94 103 VAL A N 1
ATOM 815 C CA . VAL A 1 103 ? -3.449 -0.318 -5.451 1.00 97.94 103 VAL A CA 1
ATOM 816 C C . VAL A 1 103 ? -4.610 -0.691 -4.542 1.00 97.94 103 VAL A C 1
ATOM 818 O O . VAL A 1 103 ? -4.416 -0.980 -3.361 1.00 97.94 103 VAL A O 1
ATOM 821 N N . ASN A 1 104 ? -5.813 -0.682 -5.111 1.00 96.88 104 ASN A N 1
ATOM 822 C CA . ASN A 1 104 ? -7.024 -1.099 -4.420 1.00 96.88 104 ASN A CA 1
ATOM 823 C C . ASN A 1 104 ? -7.163 -2.623 -4.509 1.00 96.88 104 ASN A C 1
ATOM 825 O O . ASN A 1 104 ? -7.448 -3.142 -5.586 1.00 96.88 104 ASN A O 1
ATOM 829 N N . CYS A 1 105 ? -6.939 -3.317 -3.397 1.00 97.56 105 CYS A N 1
ATOM 830 C CA . CYS A 1 105 ? -6.979 -4.777 -3.330 1.00 97.56 105 CYS A CA 1
ATOM 831 C C . CYS A 1 105 ? -8.362 -5.262 -2.875 1.00 97.56 105 CYS A C 1
ATOM 833 O O . CYS A 1 105 ? -8.963 -4.692 -1.963 1.00 97.56 105 CYS A O 1
ATOM 835 N N . GLU A 1 106 ? -8.859 -6.346 -3.461 1.00 96.19 106 GLU A N 1
ATOM 836 C CA . GLU A 1 106 ? -10.174 -6.913 -3.135 1.00 96.19 106 GLU A CA 1
ATOM 837 C C . GLU A 1 106 ? -10.096 -7.952 -2.006 1.00 96.19 106 GLU A C 1
ATOM 839 O O . GLU A 1 106 ? -11.069 -8.172 -1.287 1.00 96.19 106 GLU A O 1
ATOM 844 N N . THR A 1 107 ? -8.946 -8.613 -1.829 1.00 97.62 107 THR A N 1
ATOM 845 C CA . THR A 1 107 ? -8.796 -9.727 -0.874 1.00 97.62 107 THR A CA 1
ATOM 846 C C . THR A 1 107 ? -7.494 -9.656 -0.084 1.00 97.62 107 THR A C 1
ATOM 848 O O . THR A 1 107 ? -6.513 -9.074 -0.543 1.00 97.62 107 THR A O 1
ATOM 851 N N . GLN A 1 108 ? -7.449 -10.322 1.077 1.00 98.00 108 GLN A N 1
ATOM 852 C CA . GLN A 1 108 ? -6.222 -10.414 1.879 1.00 98.00 108 GLN A CA 1
ATOM 853 C C . GLN A 1 108 ? -5.092 -11.111 1.111 1.00 98.00 108 GLN A C 1
ATOM 855 O O . GLN A 1 108 ? -3.956 -10.662 1.157 1.00 98.00 108 GLN A O 1
ATOM 860 N N . ALA A 1 109 ? -5.405 -12.158 0.343 1.00 98.31 109 ALA A N 1
ATOM 861 C CA . ALA A 1 109 ? -4.405 -12.871 -0.450 1.00 98.31 109 ALA A CA 1
ATOM 862 C C . ALA A 1 109 ? -3.733 -11.965 -1.497 1.00 98.31 109 ALA A C 1
ATOM 864 O O . ALA A 1 109 ? -2.539 -12.092 -1.751 1.00 98.31 109 ALA A O 1
ATOM 865 N N . GLU A 1 110 ? -4.490 -11.038 -2.089 1.00 98.31 110 GLU A N 1
ATOM 866 C CA . GLU A 1 110 ? -3.945 -10.040 -3.009 1.00 98.31 110 GLU A CA 1
ATOM 867 C C . GLU A 1 110 ? -3.067 -9.014 -2.285 1.00 98.31 110 GLU A C 1
ATOM 869 O O . GLU A 1 110 ? -1.969 -8.723 -2.762 1.00 98.31 110 GLU A O 1
ATOM 874 N N . VAL A 1 111 ? -3.504 -8.526 -1.115 1.00 98.62 111 VAL A N 1
ATOM 875 C CA . VAL A 1 111 ? -2.680 -7.660 -0.256 1.00 98.62 111 VAL A CA 1
ATOM 876 C C . VAL A 1 111 ? -1.359 -8.352 0.066 1.00 98.62 111 VAL A C 1
ATOM 878 O O . VAL A 1 111 ? -0.305 -7.768 -0.155 1.00 98.62 111 VAL A O 1
ATOM 881 N N . ASP A 1 112 ? -1.400 -9.600 0.526 1.00 98.62 112 ASP A N 1
ATOM 882 C CA . ASP A 1 112 ? -0.221 -10.373 0.917 1.00 98.62 112 ASP A CA 1
ATOM 883 C C . ASP A 1 112 ? 0.737 -10.596 -0.258 1.00 98.62 112 ASP A C 1
ATOM 885 O O . ASP A 1 112 ? 1.942 -10.363 -0.139 1.00 98.62 112 ASP A O 1
ATOM 889 N N . GLU A 1 113 ? 0.204 -11.012 -1.411 1.00 98.31 113 GLU A N 1
ATOM 890 C CA . GLU A 1 113 ? 0.986 -11.275 -2.620 1.00 98.31 113 GLU A CA 1
ATOM 891 C C . GLU A 1 113 ? 1.715 -10.013 -3.099 1.00 98.31 113 GLU A C 1
ATOM 893 O O . GLU A 1 113 ? 2.930 -10.038 -3.325 1.00 98.31 113 GLU A O 1
ATOM 898 N N . LEU A 1 114 ? 0.988 -8.904 -3.250 1.00 98.62 114 LEU A N 1
ATOM 899 C CA . LEU A 1 114 ? 1.557 -7.648 -3.732 1.00 98.62 114 LEU A CA 1
ATOM 900 C C . LEU A 1 114 ? 2.493 -7.024 -2.702 1.00 98.62 114 LEU A C 1
ATOM 902 O O . LEU A 1 114 ? 3.547 -6.507 -3.075 1.00 98.62 114 LEU A O 1
ATOM 906 N N . TRP A 1 115 ? 2.149 -7.112 -1.417 1.00 98.69 115 TRP A N 1
ATOM 907 C CA . TRP A 1 115 ? 2.965 -6.585 -0.335 1.00 98.69 115 TRP A CA 1
ATOM 908 C C . TRP A 1 115 ? 4.345 -7.232 -0.299 1.00 98.69 115 TRP A C 1
ATOM 910 O O . TRP A 1 115 ? 5.358 -6.529 -0.285 1.00 98.69 115 TRP A O 1
ATOM 920 N N . GLU A 1 116 ? 4.413 -8.564 -0.336 1.00 98.50 116 GLU A N 1
ATOM 921 C CA . GLU A 1 116 ? 5.693 -9.276 -0.312 1.00 98.50 116 GLU A CA 1
ATOM 922 C C . GLU A 1 116 ? 6.483 -9.065 -1.608 1.00 98.50 116 GLU A C 1
ATOM 924 O O . GLU A 1 116 ? 7.678 -8.768 -1.567 1.00 98.50 116 GLU A O 1
ATOM 929 N N . LYS A 1 117 ? 5.826 -9.123 -2.772 1.00 98.38 117 LYS A N 1
ATOM 930 C CA . LYS A 1 117 ? 6.515 -8.932 -4.055 1.00 98.38 117 LYS A CA 1
ATOM 931 C C . LYS A 1 117 ? 7.042 -7.506 -4.242 1.00 98.38 117 LYS A C 1
ATOM 933 O O . LYS A 1 117 ? 8.163 -7.336 -4.722 1.00 98.38 117 LYS A O 1
ATOM 938 N N . LEU A 1 118 ? 6.279 -6.468 -3.912 1.00 98.44 118 LEU A N 1
ATOM 939 C CA . LEU A 1 118 ? 6.712 -5.081 -4.143 1.00 98.44 118 LEU A CA 1
ATOM 940 C C . LEU A 1 118 ? 7.726 -4.599 -3.102 1.00 98.44 118 LEU A C 1
ATOM 942 O O . LEU A 1 118 ? 8.566 -3.760 -3.422 1.00 98.44 118 LEU A O 1
ATOM 946 N N . SER A 1 119 ? 7.699 -5.155 -1.887 1.00 98.31 119 SER A N 1
ATOM 947 C CA . SER A 1 119 ? 8.678 -4.820 -0.844 1.00 98.31 119 SER A CA 1
ATOM 948 C C . SER A 1 119 ? 10.002 -5.583 -0.955 1.00 98.31 119 SER A C 1
ATOM 950 O O . SER A 1 119 ? 10.950 -5.260 -0.242 1.00 98.31 119 SER A O 1
ATOM 952 N N . GLU A 1 120 ? 10.115 -6.564 -1.857 1.00 98.12 120 GLU A N 1
ATOM 953 C CA . GLU A 1 120 ? 11.347 -7.332 -2.059 1.00 98.12 120 GLU A CA 1
ATOM 954 C C . GLU A 1 120 ? 12.512 -6.424 -2.502 1.00 98.12 120 GLU A C 1
ATOM 956 O O . GLU A 1 120 ? 12.529 -5.909 -3.627 1.00 98.12 120 GLU A O 1
ATOM 961 N N . GLY A 1 121 ? 13.506 -6.267 -1.620 1.00 97.69 121 GLY A N 1
ATOM 962 C CA . GLY A 1 121 ? 14.656 -5.374 -1.810 1.00 97.69 121 GLY A CA 1
ATOM 963 C C . GLY A 1 121 ? 14.367 -3.895 -1.516 1.00 97.69 121 GLY A C 1
ATOM 964 O O . GLY A 1 121 ? 15.224 -3.057 -1.776 1.00 97.69 121 GLY A O 1
ATOM 965 N N . GLY A 1 122 ? 13.174 -3.580 -1.007 1.00 97.19 122 GLY A N 1
ATOM 966 C CA . GLY A 1 122 ? 12.740 -2.242 -0.612 1.00 97.19 122 GLY A CA 1
ATOM 967 C C . GLY A 1 122 ? 12.463 -2.131 0.891 1.00 97.19 122 GLY A C 1
ATOM 968 O O . GLY A 1 122 ? 13.057 -2.830 1.712 1.00 97.19 122 GLY A O 1
ATOM 969 N N . GLU A 1 123 ? 11.539 -1.246 1.256 1.00 97.88 123 GLU A N 1
ATOM 970 C CA . GLU A 1 123 ? 11.179 -0.918 2.633 1.00 97.88 123 GLU A CA 1
ATOM 971 C C . GLU A 1 123 ? 9.666 -1.056 2.870 1.00 97.88 123 GLU A C 1
ATOM 973 O O . GLU A 1 123 ? 8.849 -0.444 2.180 1.00 97.88 123 GLU A O 1
ATOM 978 N N . LYS A 1 124 ? 9.302 -1.831 3.900 1.00 98.38 124 LYS A N 1
ATOM 979 C CA . LYS A 1 124 ? 7.935 -1.934 4.435 1.00 98.38 124 LYS A CA 1
ATOM 980 C C . LYS A 1 124 ? 7.665 -0.780 5.407 1.00 98.38 124 LYS A C 1
ATOM 982 O O . LYS A 1 124 ? 8.247 -0.742 6.502 1.00 98.38 124 LYS A O 1
ATOM 987 N N . GLN A 1 125 ? 6.756 0.114 5.035 1.00 97.81 125 GLN A N 1
ATOM 988 C CA . GLN A 1 125 ? 6.389 1.311 5.793 1.00 97.81 125 GLN A CA 1
ATOM 989 C C . GLN A 1 125 ? 5.017 1.141 6.484 1.00 97.81 125 GLN A C 1
ATOM 991 O O . GLN A 1 125 ? 4.316 0.160 6.231 1.00 97.81 125 GLN A O 1
ATOM 996 N N . PRO A 1 126 ? 4.651 2.016 7.439 1.00 97.81 126 PRO A N 1
ATOM 997 C CA . PRO A 1 126 ? 3.353 1.952 8.116 1.00 97.81 126 PRO A CA 1
ATOM 998 C C . PRO A 1 126 ? 2.154 2.098 7.168 1.00 97.81 126 PRO A C 1
ATOM 1000 O O . PRO A 1 126 ? 2.274 2.658 6.080 1.00 97.81 126 PRO A O 1
ATOM 1003 N N . CYS A 1 127 ? 0.982 1.655 7.619 1.00 96.81 127 CYS A N 1
ATOM 1004 C CA . CYS A 1 127 ? -0.314 1.942 6.994 1.00 96.81 127 CYS A CA 1
ATOM 1005 C C . CYS A 1 127 ? -0.440 1.516 5.516 1.00 96.81 127 CYS A C 1
ATOM 1007 O O . CYS A 1 127 ? -1.069 2.210 4.721 1.00 96.81 127 CYS A O 1
ATOM 1009 N N . GLY A 1 128 ? 0.164 0.396 5.125 1.00 97.62 128 GLY A N 1
ATOM 1010 C CA . GLY A 1 128 ? 0.081 -0.147 3.768 1.00 97.62 128 GLY A CA 1
ATOM 1011 C C . GLY A 1 128 ? 1.058 0.480 2.772 1.00 97.62 128 GLY A C 1
ATOM 1012 O O . GLY A 1 128 ? 0.958 0.204 1.576 1.00 97.62 128 GLY A O 1
ATOM 1013 N N . TRP A 1 129 ? 2.027 1.273 3.237 1.00 98.44 129 TRP A N 1
ATOM 1014 C CA . TRP A 1 129 ? 3.030 1.895 2.374 1.00 98.44 129 TRP A CA 1
ATOM 1015 C C . TRP A 1 129 ? 4.240 0.990 2.118 1.00 98.44 129 TRP A C 1
ATOM 1017 O O . TRP A 1 129 ? 4.751 0.310 3.010 1.00 98.44 129 TRP A O 1
ATOM 1027 N N . ILE A 1 130 ? 4.744 1.033 0.887 1.00 98.69 130 ILE A N 1
ATOM 1028 C CA . ILE A 1 130 ? 5.991 0.392 0.469 1.00 98.69 130 ILE A CA 1
ATOM 1029 C C . ILE A 1 130 ? 6.814 1.407 -0.311 1.00 98.69 130 ILE A C 1
ATOM 1031 O O . ILE A 1 130 ? 6.307 2.051 -1.227 1.00 98.69 130 ILE A O 1
ATOM 1035 N N . LYS A 1 131 ? 8.109 1.480 -0.014 1.00 98.50 131 LYS A N 1
ATOM 1036 C CA . LYS A 1 131 ? 9.097 2.025 -0.944 1.00 98.50 131 LYS A CA 1
ATOM 1037 C C . LYS A 1 131 ? 9.792 0.845 -1.610 1.00 98.50 131 LYS A C 1
ATOM 1039 O O . LYS A 1 131 ? 10.467 0.085 -0.923 1.00 98.50 131 LYS A O 1
ATOM 1044 N N . ASP A 1 132 ? 9.598 0.641 -2.908 1.00 98.44 132 ASP A N 1
ATOM 1045 C CA . ASP A 1 132 ? 10.208 -0.506 -3.588 1.00 98.44 132 ASP A CA 1
ATOM 1046 C C . ASP A 1 132 ? 11.735 -0.352 -3.731 1.00 98.44 132 ASP A C 1
ATOM 1048 O O . ASP A 1 132 ? 12.312 0.689 -3.400 1.00 98.44 132 ASP A O 1
ATOM 1052 N N . ARG A 1 133 ? 12.407 -1.394 -4.236 1.00 97.81 133 ARG A N 1
ATOM 1053 C CA . ARG A 1 133 ? 13.871 -1.398 -4.421 1.00 97.81 133 ARG A CA 1
ATOM 1054 C C . ARG A 1 133 ? 14.392 -0.296 -5.355 1.00 97.81 133 ARG A C 1
ATOM 1056 O O . ARG A 1 133 ? 15.575 0.021 -5.310 1.00 97.81 133 ARG A O 1
ATOM 1063 N N . PHE A 1 134 ? 13.525 0.267 -6.199 1.00 97.38 134 PHE A N 1
ATOM 1064 C CA . PHE A 1 134 ? 13.837 1.349 -7.135 1.00 97.38 134 PHE A CA 1
ATOM 1065 C C . PHE A 1 134 ? 13.462 2.73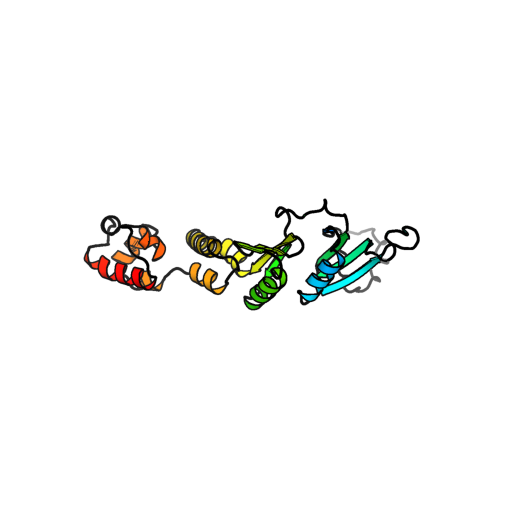1 -6.568 1.00 97.38 134 PHE A C 1
ATOM 1067 O O . PHE A 1 134 ? 13.688 3.757 -7.208 1.00 97.38 134 PHE A O 1
ATOM 1074 N N . GLY A 1 135 ? 12.888 2.771 -5.361 1.00 97.19 135 GLY A N 1
ATOM 1075 C CA . GLY A 1 135 ? 12.489 3.974 -4.644 1.00 97.19 135 GLY A CA 1
ATOM 1076 C C . GLY A 1 135 ? 11.054 4.439 -4.892 1.00 97.19 135 GLY A C 1
ATOM 1077 O O . GLY A 1 135 ? 10.649 5.428 -4.280 1.00 97.19 135 GLY A O 1
ATOM 1078 N N . VAL A 1 136 ? 10.272 3.760 -5.737 1.00 98.19 136 VAL A N 1
ATOM 1079 C CA . VAL A 1 136 ? 8.885 4.155 -6.030 1.00 98.19 136 VAL A CA 1
ATOM 1080 C C . VAL A 1 136 ? 8.001 3.854 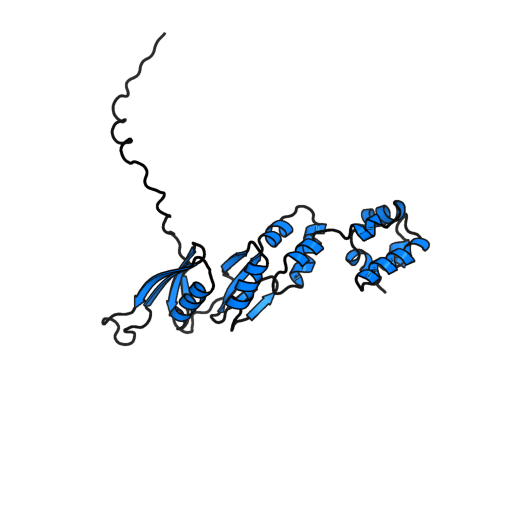-4.821 1.00 98.19 136 VAL A C 1
ATOM 1082 O O . VAL A 1 136 ? 8.102 2.791 -4.210 1.00 98.19 136 VAL A O 1
ATOM 1085 N N . SER A 1 137 ? 7.139 4.808 -4.465 1.00 98.50 137 SER A N 1
ATOM 1086 C CA . SER A 1 137 ? 6.188 4.652 -3.361 1.00 98.50 137 SER A CA 1
ATOM 1087 C C . SER A 1 137 ? 4.900 3.979 -3.841 1.00 98.50 137 SER A C 1
ATOM 1089 O O . SER A 1 137 ? 4.279 4.427 -4.806 1.00 98.50 137 SER A O 1
ATOM 1091 N N . TRP A 1 138 ? 4.478 2.934 -3.139 1.00 98.62 138 TRP A N 1
ATOM 1092 C CA . TRP A 1 138 ? 3.259 2.167 -3.381 1.00 98.62 138 TRP A CA 1
ATOM 1093 C C . TRP A 1 138 ? 2.390 2.163 -2.125 1.00 98.62 138 TRP A C 1
ATOM 1095 O O . TRP A 1 138 ? 2.911 2.134 -1.011 1.00 98.62 138 TRP A O 1
ATOM 1105 N N . GLN A 1 139 ? 1.073 2.158 -2.305 1.00 98.56 139 GLN A N 1
ATOM 1106 C CA . GLN A 1 139 ? 0.105 1.944 -1.231 1.00 98.56 139 GLN A CA 1
ATOM 1107 C C . GLN A 1 139 ? -0.720 0.705 -1.570 1.00 98.56 139 GLN A C 1
ATOM 1109 O O . GLN A 1 139 ? -1.475 0.723 -2.541 1.00 98.56 139 GLN A O 1
ATOM 1114 N N . ILE A 1 140 ? -0.556 -0.372 -0.801 1.00 98.56 140 ILE A N 1
ATOM 1115 C CA . ILE A 1 140 ? -1.265 -1.645 -0.995 1.00 98.56 140 ILE A CA 1
ATOM 1116 C C . ILE A 1 140 ? -2.408 -1.690 0.007 1.00 98.56 140 ILE A C 1
ATOM 1118 O O . ILE A 1 140 ? -2.216 -2.027 1.176 1.00 98.56 140 ILE A O 1
ATOM 1122 N N . ILE A 1 141 ? -3.586 -1.265 -0.445 1.00 98.19 141 ILE A N 1
ATOM 1123 C CA . ILE A 1 141 ? -4.701 -0.937 0.436 1.00 98.19 141 ILE A CA 1
ATOM 1124 C C . ILE A 1 141 ? -5.909 -1.790 0.062 1.00 98.19 141 ILE A C 1
ATOM 1126 O O . ILE A 1 141 ? -6.358 -1.735 -1.085 1.00 98.19 141 ILE A O 1
ATOM 1130 N N . PRO A 1 142 ? -6.468 -2.574 0.997 1.00 97.88 142 PRO A N 1
ATOM 1131 C CA . PRO A 1 142 ? -7.700 -3.288 0.731 1.00 97.88 142 PRO A CA 1
ATOM 1132 C C . PRO A 1 142 ? -8.876 -2.316 0.661 1.00 97.88 142 PRO A C 1
ATOM 1134 O O . PRO A 1 142 ? -8.987 -1.396 1.476 1.00 97.88 142 PRO A O 1
ATOM 1137 N N . LYS A 1 143 ? -9.812 -2.579 -0.250 1.00 96.38 143 LYS A N 1
ATOM 1138 C CA . LYS A 1 143 ? -11.050 -1.807 -0.407 1.00 96.38 143 LYS A CA 1
ATOM 1139 C C . LYS A 1 143 ? -11.823 -1.664 0.908 1.00 96.38 143 LYS A C 1
ATOM 1141 O O . LYS A 1 143 ? -12.325 -0.583 1.207 1.00 96.38 143 LYS A O 1
ATOM 1146 N N . ALA A 1 144 ? -11.827 -2.724 1.721 1.00 94.19 144 ALA A N 1
ATOM 1147 C CA . ALA A 1 144 ? -12.437 -2.741 3.047 1.00 94.19 144 ALA A CA 1
ATOM 1148 C C . ALA A 1 144 ? -11.925 -1.608 3.956 1.00 94.19 144 ALA A C 1
ATOM 1150 O O . ALA A 1 144 ? -12.717 -1.011 4.674 1.00 94.19 144 ALA A O 1
ATOM 1151 N N . LEU A 1 145 ? -10.633 -1.250 3.903 1.00 96.44 145 LEU A N 1
ATOM 1152 C CA . LEU A 1 145 ? -10.113 -0.132 4.698 1.00 96.44 145 LEU A CA 1
ATOM 1153 C C . LEU A 1 145 ? -10.734 1.199 4.253 1.00 96.44 145 LEU A C 1
ATOM 1155 O O . LEU A 1 145 ? -11.133 1.993 5.095 1.00 96.44 145 LEU A O 1
ATOM 1159 N N . GLY A 1 146 ? -10.858 1.434 2.944 1.00 92.44 146 GLY A N 1
ATOM 1160 C CA . GLY A 1 146 ? -11.495 2.645 2.420 1.00 92.44 146 GLY A CA 1
ATOM 1161 C C . GLY A 1 146 ? -12.972 2.758 2.807 1.00 92.44 146 GLY A C 1
ATOM 1162 O O . GLY A 1 146 ? -13.432 3.842 3.153 1.00 92.44 146 GLY A O 1
ATOM 1163 N N . GLU A 1 147 ? -13.699 1.638 2.796 1.00 93.50 147 GLU A N 1
ATOM 1164 C CA . GLU A 1 147 ? -15.100 1.573 3.235 1.00 93.50 147 GLU A CA 1
ATOM 1165 C C . GLU A 1 147 ? -15.232 1.845 4.741 1.00 93.50 147 GLU A C 1
ATOM 1167 O O . GLU A 1 147 ? -16.046 2.673 5.142 1.00 93.50 147 GLU A O 1
ATOM 1172 N N . LEU A 1 148 ? -14.384 1.222 5.566 1.00 93.31 148 LEU A N 1
ATOM 1173 C CA . LEU A 1 148 ? -14.383 1.401 7.020 1.00 93.31 148 LEU A CA 1
ATOM 1174 C C . LEU A 1 148 ? -13.996 2.823 7.451 1.00 93.31 148 LEU A C 1
ATOM 1176 O O . LEU A 1 148 ? -14.571 3.356 8.395 1.00 93.31 148 LEU A O 1
ATOM 1180 N N . LEU A 1 149 ? -13.041 3.454 6.761 1.00 92.69 149 LEU A N 1
ATOM 1181 C CA . LEU A 1 149 ? -12.657 4.844 7.025 1.00 92.69 149 LEU A CA 1
ATOM 1182 C C . LEU A 1 149 ? -13.692 5.865 6.527 1.00 92.69 149 LEU A C 1
ATOM 1184 O O . LEU A 1 149 ? -13.641 7.031 6.918 1.00 92.69 149 LEU A O 1
ATOM 1188 N N . GLY A 1 150 ? -14.609 5.442 5.656 1.00 90.50 150 GLY A N 1
ATOM 1189 C CA . GLY A 1 150 ? -15.735 6.243 5.182 1.00 90.50 150 GLY A CA 1
ATOM 1190 C C . GLY A 1 150 ? -17.023 6.058 5.989 1.00 90.50 150 GLY A C 1
ATOM 1191 O O . GLY A 1 150 ? -18.036 6.654 5.621 1.00 90.50 150 GLY A O 1
ATOM 1192 N N . ASP A 1 151 ? -17.016 5.232 7.042 1.00 91.75 151 ASP A N 1
ATOM 1193 C CA . ASP A 1 151 ? -18.198 4.971 7.868 1.00 91.75 151 ASP A CA 1
ATOM 1194 C C . ASP A 1 151 ? -18.600 6.239 8.661 1.00 91.75 151 ASP A C 1
ATOM 1196 O O . ASP A 1 151 ? -17.732 6.917 9.220 1.00 91.75 151 ASP A O 1
ATOM 1200 N N . PRO A 1 152 ? -19.896 6.608 8.699 1.00 89.94 152 PRO A N 1
ATOM 1201 C CA . PRO A 1 152 ? -20.358 7.789 9.426 1.00 89.94 152 PRO A CA 1
ATOM 1202 C C . PRO A 1 152 ? -20.292 7.657 10.956 1.00 89.94 152 PRO A C 1
ATOM 1204 O O . PRO A 1 152 ? -20.438 8.677 11.631 1.00 89.94 152 PRO A O 1
ATOM 1207 N N . ASP A 1 153 ? -20.115 6.453 11.515 1.00 86.25 153 ASP A N 1
ATOM 1208 C CA . ASP A 1 153 ? -19.940 6.247 12.956 1.00 86.25 153 ASP A CA 1
ATOM 1209 C C . ASP A 1 153 ? -18.523 6.684 13.401 1.00 86.25 153 ASP A C 1
ATOM 1211 O O . ASP A 1 153 ? -17.533 6.004 13.097 1.00 86.25 153 ASP A O 1
ATOM 1215 N N . PRO A 1 154 ? -18.393 7.795 14.159 1.00 85.12 154 PRO A N 1
ATOM 1216 C CA . PRO A 1 154 ? -17.094 8.316 14.573 1.00 85.12 154 PRO A CA 1
ATOM 1217 C C . PRO A 1 154 ? -16.340 7.374 15.521 1.00 85.12 154 PRO A C 1
ATOM 1219 O O . PRO A 1 154 ? -15.107 7.369 15.517 1.00 85.12 154 PRO A O 1
ATOM 1222 N N . GLU A 1 155 ? -17.041 6.556 16.309 1.00 82.44 155 GLU A N 1
ATOM 1223 C CA . GLU A 1 155 ? -16.404 5.618 17.235 1.00 82.44 155 GLU A CA 1
ATOM 1224 C C . GLU A 1 155 ? -15.867 4.399 16.489 1.00 82.44 155 GLU A C 1
ATOM 1226 O O . GLU A 1 155 ? -14.738 3.970 16.741 1.00 82.44 155 GLU A O 1
ATOM 1231 N N . LYS A 1 156 ? -16.618 3.884 15.508 1.00 85.25 156 LYS A N 1
ATOM 1232 C CA . LYS A 1 156 ? -16.105 2.863 14.584 1.00 85.25 156 LYS A CA 1
ATOM 1233 C C . LYS A 1 156 ? -14.87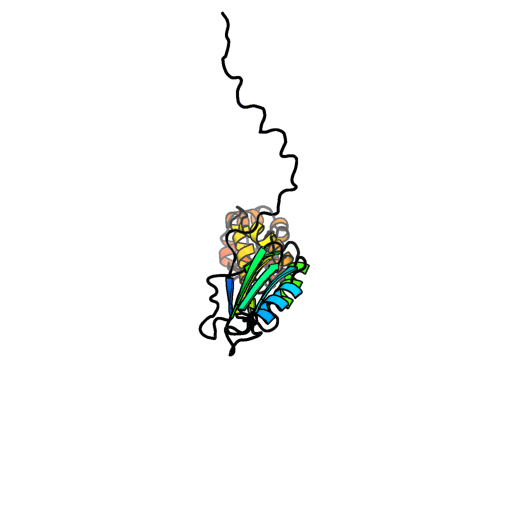7 3.371 13.832 1.00 85.25 156 LYS A C 1
ATOM 1235 O O . LYS A 1 156 ? -13.848 2.692 13.838 1.00 85.25 156 LYS A O 1
ATOM 1240 N N . LEU A 1 157 ? -14.944 4.576 13.261 1.00 91.19 157 LEU A N 1
ATOM 1241 C CA . LEU A 1 157 ? -13.813 5.201 12.573 1.00 91.19 157 LEU A CA 1
ATOM 1242 C C . LEU A 1 157 ? -12.581 5.285 13.485 1.00 91.19 157 LEU A C 1
ATOM 1244 O O . LEU A 1 157 ? -11.484 4.899 13.080 1.00 91.19 157 LEU A O 1
ATOM 1248 N N . LYS A 1 158 ? -12.756 5.741 14.732 1.00 88.38 158 LYS A N 1
ATOM 1249 C CA . LYS A 1 158 ? -11.675 5.838 15.723 1.00 88.38 158 LYS A CA 1
ATOM 1250 C C . LYS A 1 158 ? -11.025 4.478 15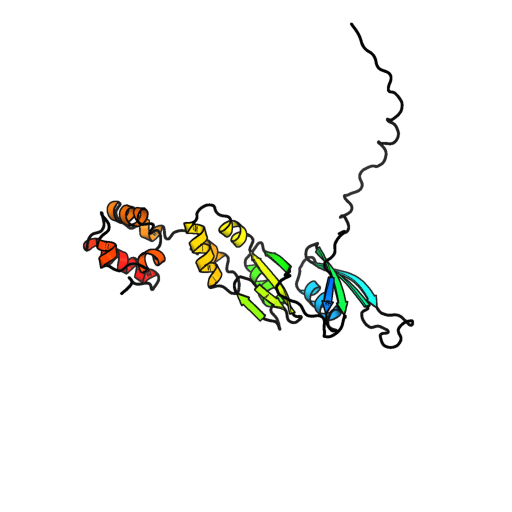.991 1.00 88.38 158 LYS A C 1
ATOM 1252 O O . LYS A 1 158 ? -9.797 4.394 16.020 1.00 88.38 158 LYS A O 1
ATOM 1257 N N . ARG A 1 159 ? -11.811 3.406 16.150 1.00 87.75 159 ARG A N 1
ATOM 1258 C CA . ARG A 1 159 ? -11.280 2.046 16.373 1.00 87.75 159 ARG A CA 1
ATOM 1259 C C . ARG A 1 159 ? -10.504 1.524 15.167 1.00 87.75 159 ARG A C 1
ATOM 1261 O O . ARG A 1 159 ? -9.381 1.049 15.334 1.00 87.75 159 ARG A O 1
ATOM 1268 N N . VAL A 1 160 ? -11.057 1.677 13.964 1.00 93.56 160 VAL A N 1
ATOM 1269 C CA . VAL A 1 160 ? -10.401 1.271 12.709 1.00 93.56 160 VAL A CA 1
ATOM 1270 C C . VAL A 1 160 ? -9.092 2.037 12.512 1.00 93.56 160 VAL A C 1
ATOM 1272 O O . VAL A 1 160 ? -8.062 1.428 12.232 1.00 93.56 160 VAL A O 1
ATOM 1275 N N . MET A 1 161 ? -9.095 3.356 12.728 1.00 93.44 161 MET A N 1
ATOM 1276 C CA . MET A 1 161 ? -7.891 4.190 12.651 1.00 93.44 161 MET A CA 1
ATOM 1277 C C . MET A 1 161 ? -6.828 3.752 13.663 1.00 93.44 161 MET A C 1
ATOM 1279 O O . MET A 1 161 ? -5.661 3.598 13.303 1.00 93.44 161 MET A O 1
ATOM 1283 N N . ASN A 1 162 ? -7.219 3.496 14.913 1.00 90.56 162 ASN A N 1
ATOM 1284 C CA . ASN A 1 162 ? -6.302 3.033 15.955 1.00 90.56 162 ASN A CA 1
ATOM 1285 C C . ASN A 1 162 ? -5.695 1.658 15.645 1.00 90.56 162 ASN A C 1
ATOM 1287 O O . ASN A 1 162 ? -4.537 1.418 15.989 1.00 90.56 162 ASN A O 1
ATOM 1291 N N . ALA A 1 163 ? -6.453 0.759 15.012 1.00 92.94 163 ALA A N 1
ATOM 1292 C CA . ALA A 1 163 ? -5.937 -0.520 14.536 1.00 92.94 163 ALA A CA 1
ATOM 1293 C C . ALA A 1 163 ? -4.957 -0.316 13.370 1.00 92.94 163 ALA A C 1
ATOM 1295 O O . ALA A 1 163 ? -3.819 -0.775 13.436 1.00 92.94 163 ALA A O 1
ATOM 1296 N N . MET A 1 164 ? -5.351 0.458 12.354 1.00 96.38 164 MET A N 1
ATOM 1297 C CA . MET A 1 164 ? -4.533 0.747 11.172 1.00 96.38 164 MET A CA 1
ATOM 1298 C C . MET A 1 164 ? -3.178 1.376 11.527 1.00 96.38 164 MET A C 1
ATOM 1300 O O . MET A 1 164 ? -2.159 0.979 10.970 1.00 96.38 164 MET A O 1
ATOM 1304 N N . LEU A 1 165 ? -3.130 2.325 12.471 1.00 94.88 165 LEU A N 1
ATOM 1305 C CA . LEU A 1 165 ? -1.883 3.000 12.867 1.00 94.88 165 LEU A CA 1
ATOM 1306 C C . LEU A 1 165 ? -0.843 2.060 13.496 1.00 94.88 165 LEU A C 1
ATOM 1308 O O . LEU A 1 165 ? 0.339 2.399 13.547 1.00 94.88 165 LEU A O 1
ATOM 1312 N N . LYS A 1 166 ? -1.262 0.880 13.965 1.00 94.75 166 LYS A N 1
ATOM 1313 C CA . LYS A 1 166 ? -0.373 -0.159 14.505 1.00 94.75 166 LYS A CA 1
ATOM 1314 C C . LYS A 1 166 ? 0.151 -1.101 13.414 1.00 94.75 166 LYS A C 1
ATOM 1316 O O . LYS A 1 166 ? 1.054 -1.893 13.675 1.00 94.75 166 LYS A O 1
ATOM 1321 N N . MET A 1 167 ? -0.393 -1.017 12.200 1.00 96.81 167 MET A N 1
ATOM 1322 C CA . MET A 1 167 ? -0.093 -1.918 11.094 1.00 96.81 167 MET A CA 1
ATOM 1323 C C . MET A 1 167 ? 0.985 -1.350 10.168 1.00 96.81 167 MET A C 1
ATOM 1325 O O . MET A 1 167 ? 1.028 -0.158 9.860 1.00 96.81 167 MET A O 1
ATOM 1329 N N . LYS A 1 168 ? 1.829 -2.247 9.649 1.00 97.69 168 LYS A N 1
ATOM 1330 C CA . LYS A 1 168 ? 2.591 -1.990 8.418 1.00 97.69 168 LYS A CA 1
ATOM 1331 C C . LYS A 1 168 ? 1.822 -2.511 7.216 1.00 97.69 168 LYS A C 1
ATOM 1333 O O . LYS A 1 168 ? 1.286 -1.721 6.455 1.00 97.69 168 LYS A O 1
ATOM 1338 N N . LYS A 1 169 ? 1.717 -3.834 7.088 1.00 98.50 169 LYS A N 1
ATOM 1339 C CA . LYS A 1 169 ? 0.810 -4.476 6.133 1.00 98.50 169 LYS A CA 1
ATOM 1340 C C . LYS A 1 169 ? -0.605 -4.420 6.697 1.00 98.50 169 LYS A C 1
ATOM 1342 O O . LYS A 1 169 ? -0.778 -4.670 7.885 1.00 98.50 169 LYS A O 1
ATOM 1347 N N . ILE A 1 170 ? -1.587 -4.107 5.863 1.00 98.06 170 ILE A N 1
ATOM 1348 C CA . ILE A 1 170 ? -2.981 -4.053 6.296 1.00 98.06 170 ILE A CA 1
ATOM 1349 C C . ILE A 1 170 ? -3.562 -5.469 6.393 1.00 98.06 170 ILE A C 1
ATOM 1351 O O . ILE A 1 170 ? -3.481 -6.242 5.439 1.00 98.06 170 ILE A O 1
ATOM 1355 N N . GLU A 1 171 ? -4.175 -5.777 7.534 1.00 97.69 171 GLU A N 1
ATOM 1356 C CA . GLU A 1 171 ? -4.868 -7.042 7.792 1.00 97.69 171 GLU A CA 1
ATOM 1357 C C . GLU A 1 171 ? -6.381 -6.791 7.852 1.00 97.69 171 GLU A C 1
ATOM 1359 O O . GLU A 1 171 ? -6.895 -6.182 8.792 1.00 97.69 171 GLU A O 1
ATOM 1364 N N . ILE A 1 172 ? -7.116 -7.249 6.834 1.00 96.06 172 ILE A N 1
ATOM 1365 C CA . ILE A 1 172 ? -8.560 -7.007 6.680 1.00 96.06 172 ILE A CA 1
ATOM 1366 C C . ILE A 1 172 ? -9.333 -7.539 7.890 1.00 96.06 172 ILE A C 1
ATOM 1368 O O . ILE A 1 172 ? -10.226 -6.861 8.393 1.00 96.06 172 ILE A O 1
ATOM 1372 N N . ALA A 1 173 ? -8.989 -8.735 8.373 1.00 92.31 173 ALA A N 1
ATOM 1373 C CA . ALA A 1 173 ? -9.681 -9.355 9.500 1.00 92.31 173 ALA A CA 1
ATOM 1374 C C . ALA A 1 173 ? -9.546 -8.532 10.790 1.00 92.31 173 ALA A C 1
ATOM 1376 O O . ALA A 1 173 ? -10.526 -8.368 11.513 1.00 92.31 173 ALA A O 1
ATOM 1377 N N . GLU A 1 174 ? -8.364 -7.971 11.055 1.00 91.31 174 GLU A N 1
ATOM 1378 C CA . GLU A 1 174 ? -8.130 -7.123 12.228 1.00 91.31 174 GLU A CA 1
ATOM 1379 C C . GLU A 1 174 ? -8.875 -5.790 12.125 1.00 91.31 174 GLU A C 1
ATOM 1381 O O . GLU A 1 174 ? -9.429 -5.318 13.117 1.00 91.31 174 GLU A O 1
ATOM 1386 N N . LEU A 1 175 ? -8.951 -5.200 10.927 1.00 93.56 175 LEU A N 1
ATOM 1387 C CA . LEU A 1 175 ? -9.737 -3.986 10.703 1.00 93.56 175 LEU A CA 1
ATOM 1388 C C . LEU A 1 175 ? -11.235 -4.222 10.915 1.00 93.56 175 LEU A C 1
ATOM 1390 O O . LEU A 1 175 ? -11.891 -3.406 11.557 1.00 93.56 175 LEU A O 1
ATOM 1394 N N . LEU A 1 176 ? -11.771 -5.331 10.399 1.00 88.81 176 LEU A N 1
ATOM 1395 C CA . LEU A 1 176 ? -13.172 -5.705 10.601 1.00 88.81 176 LEU A CA 1
ATOM 1396 C C . LEU A 1 176 ? -13.462 -5.986 12.079 1.00 88.81 176 LEU A C 1
ATOM 1398 O O . LEU A 1 176 ? -14.463 -5.511 12.603 1.00 88.81 176 LEU A O 1
ATOM 1402 N N . ALA A 1 177 ? -12.564 -6.692 12.771 1.00 85.06 177 ALA A N 1
ATOM 1403 C CA . ALA A 1 177 ? -12.695 -6.931 14.205 1.00 85.06 177 ALA A CA 1
ATOM 1404 C C . ALA A 1 177 ? -12.660 -5.626 15.016 1.00 85.06 177 ALA A C 1
ATOM 1406 O O . ALA A 1 177 ? -13.426 -5.481 15.959 1.00 85.06 177 ALA A O 1
ATOM 1407 N N . ALA A 1 178 ? -11.815 -4.662 14.638 1.00 87.44 178 ALA A N 1
ATOM 1408 C CA . ALA A 1 178 ? -11.781 -3.346 15.277 1.00 87.44 178 ALA A CA 1
ATOM 1409 C C . ALA A 1 178 ? -13.032 -2.505 14.965 1.00 87.44 178 ALA A C 1
ATOM 1411 O O . ALA A 1 178 ? -13.448 -1.675 15.777 1.00 87.44 178 ALA A O 1
ATOM 1412 N N . ALA A 1 179 ? -13.627 -2.689 13.786 1.00 86.50 179 ALA A N 1
ATOM 1413 C CA . ALA A 1 179 ? -14.828 -1.971 13.386 1.00 86.50 179 ALA A CA 1
ATOM 1414 C C . ALA A 1 179 ? -16.042 -2.363 14.236 1.00 86.50 179 ALA A C 1
ATOM 1416 O O . ALA A 1 179 ? -16.865 -1.503 14.564 1.00 86.50 179 ALA A O 1
ATOM 1417 N N . GLU A 1 180 ? -16.134 -3.627 14.633 1.00 78.56 180 GLU A N 1
ATOM 1418 C CA . GLU A 1 180 ? -17.208 -4.100 15.494 1.00 78.56 180 GLU A CA 1
ATOM 1419 C C . GLU A 1 180 ? -16.939 -3.725 16.963 1.00 78.56 180 GLU A C 1
ATOM 1421 O O . GLU A 1 180 ? -15.810 -3.837 17.446 1.00 78.56 180 GLU A O 1
ATOM 1426 N N . PRO A 1 181 ? -17.945 -3.225 17.700 1.00 66.31 181 PRO A N 1
ATOM 1427 C CA . PRO A 1 181 ? -17.824 -3.093 19.146 1.00 66.31 181 PRO A CA 1
ATOM 1428 C C . PRO A 1 181 ? -17.655 -4.481 19.783 1.00 66.31 181 PRO A C 1
ATOM 1430 O O . PRO A 1 181 ? -18.134 -5.482 19.247 1.00 66.31 181 PRO A O 1
ATOM 1433 N N . ASP A 1 182 ? -17.033 -4.549 20.965 1.00 62.47 182 ASP A N 1
ATOM 1434 C CA . ASP A 1 182 ? -17.065 -5.757 21.802 1.00 62.47 182 ASP A CA 1
ATOM 1435 C C . ASP A 1 182 ? -18.485 -5.938 22.364 1.00 62.47 182 ASP A C 1
ATOM 1437 O O . ASP A 1 182 ? -18.752 -5.736 23.551 1.00 62.47 182 ASP A O 1
ATOM 1441 N N . ASP A 1 183 ? -19.434 -6.301 21.505 1.00 57.53 183 ASP A N 1
ATOM 1442 C CA . ASP A 1 183 ? -20.847 -6.404 21.861 1.00 57.53 183 ASP A CA 1
ATOM 1443 C C . ASP A 1 183 ? -21.055 -7.479 22.942 1.00 57.53 183 ASP A C 1
ATOM 1445 O O . ASP A 1 183 ? -21.949 -7.378 23.777 1.00 57.53 183 ASP A O 1
ATOM 1449 N N . LEU A 1 184 ? -20.152 -8.466 23.029 1.00 61.59 184 LEU A N 1
ATOM 1450 C CA . LEU A 1 184 ? -20.115 -9.463 24.105 1.00 61.59 184 LEU A CA 1
ATOM 1451 C C . LEU A 1 184 ? -19.897 -8.849 25.493 1.00 61.59 184 LEU A C 1
ATOM 1453 O O . LEU A 1 184 ? -20.500 -9.307 26.461 1.00 61.59 184 LEU A O 1
ATOM 1457 N N . PHE A 1 185 ? -19.067 -7.812 25.610 1.00 74.50 185 PHE A N 1
ATOM 1458 C CA . PHE A 1 185 ? -18.822 -7.175 26.898 1.00 74.50 185 PHE A CA 1
ATOM 1459 C C . PHE A 1 185 ? -20.069 -6.420 27.363 1.00 74.50 185 PHE A C 1
ATOM 1461 O O . PHE A 1 185 ? -20.596 -6.715 28.436 1.00 74.50 185 PHE A O 1
ATOM 1468 N N . LEU A 1 186 ? -20.602 -5.515 26.539 1.00 75.94 186 LEU A N 1
ATOM 1469 C CA . LEU A 1 186 ? -21.773 -4.717 26.909 1.00 75.94 186 LEU A CA 1
ATOM 1470 C C . LEU A 1 186 ? -23.035 -5.571 27.071 1.00 75.94 186 LEU A C 1
ATOM 1472 O O . LEU A 1 186 ? -23.818 -5.333 27.991 1.00 75.94 186 LEU A O 1
ATOM 1476 N N . SER A 1 187 ? -23.234 -6.586 26.226 1.00 74.38 187 SER A N 1
ATOM 1477 C CA . SER A 1 187 ? -24.384 -7.496 26.337 1.00 74.38 187 SER A CA 1
ATOM 1478 C C . SER A 1 187 ? -24.327 -8.402 27.568 1.00 74.38 187 SER A C 1
ATOM 1480 O O . SER A 1 187 ? -25.378 -8.818 28.055 1.00 74.38 187 SER A O 1
ATOM 1482 N N . SER A 1 188 ? -23.135 -8.665 28.118 1.00 77.06 188 SER A N 1
ATOM 1483 C CA . SER A 1 188 ? -22.979 -9.419 29.370 1.00 77.06 188 SER A CA 1
ATOM 1484 C C . SER A 1 188 ? -23.336 -8.611 30.624 1.00 77.06 188 SER A C 1
ATOM 1486 O O . SER A 1 188 ? -23.553 -9.183 31.696 1.00 77.06 188 SER A O 1
ATOM 1488 N N . LEU A 1 189 ? -23.406 -7.280 30.513 1.00 81.56 189 LEU A N 1
ATOM 1489 C CA . LEU A 1 189 ? -23.701 -6.400 31.635 1.00 81.56 189 LEU A CA 1
ATOM 1490 C C . LEU A 1 189 ? -25.206 -6.270 31.871 1.00 81.56 189 LEU A C 1
ATOM 1492 O O . LEU A 1 189 ? -26.019 -6.189 30.951 1.00 81.56 189 LEU A O 1
ATOM 1496 N N . VAL A 1 190 ? -25.581 -6.152 33.145 1.00 85.94 190 VAL A N 1
ATOM 1497 C CA . VAL A 1 190 ? -26.949 -5.773 33.513 1.00 85.94 190 VAL A CA 1
ATOM 1498 C C . VAL A 1 190 ? -27.275 -4.377 32.978 1.00 85.94 190 VAL A C 1
ATOM 1500 O O . VAL A 1 190 ? -26.409 -3.502 32.928 1.00 85.94 190 VAL A O 1
ATOM 1503 N N . ALA A 1 191 ? -28.540 -4.142 32.619 1.00 85.62 191 ALA A N 1
ATOM 1504 C CA . ALA A 1 191 ? -28.969 -2.908 31.954 1.00 85.62 191 ALA A CA 1
ATOM 1505 C C . ALA A 1 191 ? -28.502 -1.594 32.629 1.00 85.62 191 ALA A C 1
ATOM 1507 O O . ALA A 1 191 ? -28.134 -0.681 31.891 1.00 85.62 191 ALA A O 1
ATOM 1508 N N . PRO A 1 192 ? -28.468 -1.460 33.976 1.00 87.50 192 PRO A N 1
ATOM 1509 C CA . PRO A 1 192 ? -27.927 -0.260 34.621 1.00 87.50 192 PRO A CA 1
ATOM 1510 C C . PRO A 1 192 ? -26.440 -0.028 34.326 1.00 87.50 192 PRO A C 1
ATOM 1512 O O . PRO A 1 192 ? -26.062 1.080 33.960 1.00 87.50 192 PRO A O 1
ATOM 1515 N N . ALA A 1 193 ? -25.621 -1.079 34.419 1.00 87.31 193 ALA A N 1
ATOM 1516 C CA . ALA A 1 193 ? -24.184 -1.019 34.175 1.00 87.31 193 ALA A CA 1
ATOM 1517 C C . ALA A 1 193 ? -23.879 -0.751 32.696 1.00 87.31 193 ALA A C 1
ATOM 1519 O O . ALA A 1 193 ? -23.071 0.117 32.379 1.00 87.31 193 ALA A O 1
ATOM 1520 N N . ARG A 1 194 ? -24.589 -1.438 31.790 1.00 87.75 194 ARG A N 1
ATOM 1521 C CA . ARG A 1 194 ? -24.444 -1.233 30.345 1.00 87.75 194 ARG A CA 1
ATOM 1522 C C . ARG A 1 194 ? -24.751 0.209 29.946 1.00 87.75 194 ARG A C 1
ATOM 1524 O O . ARG A 1 194 ? -23.926 0.859 29.320 1.00 87.75 194 ARG A O 1
ATOM 1531 N N . ARG A 1 195 ? -25.908 0.731 30.374 1.00 87.81 195 ARG A N 1
ATOM 1532 C CA . ARG A 1 195 ? -26.326 2.109 30.073 1.00 87.81 195 ARG A CA 1
ATOM 1533 C C . ARG A 1 195 ? -25.391 3.143 30.685 1.00 87.81 195 ARG A C 1
ATOM 1535 O O . ARG A 1 195 ? -25.171 4.181 30.078 1.00 87.81 195 ARG A O 1
ATOM 1542 N N . ALA A 1 196 ? -24.858 2.883 31.879 1.00 91.81 196 ALA A N 1
ATOM 1543 C CA . ALA A 1 196 ? -23.893 3.775 32.510 1.00 91.81 196 ALA A CA 1
ATOM 1544 C C . ALA A 1 196 ? -22.613 3.899 31.670 1.00 91.81 196 ALA A C 1
ATOM 1546 O O . ALA A 1 196 ? -22.135 5.012 31.474 1.00 91.81 196 ALA A O 1
ATOM 1547 N N . LEU A 1 197 ? -22.099 2.792 31.130 1.00 90.06 197 LEU A N 1
ATOM 1548 C CA . LEU A 1 197 ? -20.939 2.810 30.235 1.00 90.06 197 LEU A CA 1
ATOM 1549 C C . LEU A 1 197 ? -21.267 3.473 28.890 1.00 90.06 197 LEU A C 1
ATOM 1551 O O . LEU A 1 197 ? -20.569 4.403 28.496 1.00 90.06 197 LEU A O 1
ATOM 1555 N N . GLU A 1 198 ? -22.375 3.085 28.248 1.00 86.75 198 GLU A N 1
ATOM 1556 C CA . GLU A 1 198 ? -22.840 3.668 26.977 1.00 86.75 198 GLU A CA 1
ATOM 1557 C C . GLU A 1 198 ? -23.012 5.196 27.081 1.00 86.75 198 GLU A C 1
ATOM 1559 O O . GLU A 1 198 ? -22.520 5.938 26.233 1.00 86.75 198 GLU A O 1
ATOM 1564 N N . ASN A 1 199 ? -23.643 5.689 28.155 1.00 89.50 199 ASN A N 1
ATOM 1565 C CA . ASN A 1 199 ? -23.859 7.124 28.383 1.00 89.50 199 ASN A CA 1
ATOM 1566 C C . ASN A 1 199 ? -22.561 7.906 28.630 1.00 89.50 199 ASN A C 1
ATOM 1568 O O . ASN A 1 199 ? -22.545 9.121 28.444 1.00 89.50 199 ASN A O 1
ATOM 1572 N N . ASN A 1 200 ? -21.493 7.228 29.054 1.00 89.19 200 ASN A N 1
ATOM 1573 C CA . ASN A 1 200 ? -20.161 7.810 29.210 1.00 89.19 200 ASN A CA 1
ATOM 1574 C C . ASN A 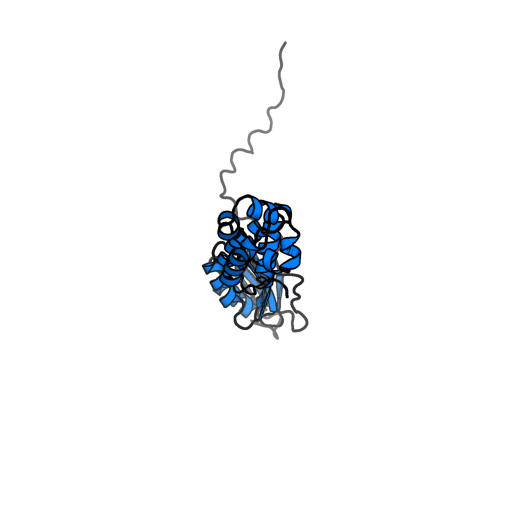1 200 ? -19.260 7.542 27.989 1.00 89.19 200 ASN A C 1
ATOM 1576 O O . ASN A 1 200 ? -18.057 7.773 28.057 1.00 89.19 200 ASN A O 1
ATOM 1580 N N . GLY A 1 201 ? -19.822 7.066 26.870 1.00 85.38 201 GLY A N 1
ATOM 1581 C CA . GLY A 1 201 ? -19.080 6.804 25.633 1.00 85.38 201 GLY A CA 1
ATOM 1582 C C . GLY A 1 201 ? -18.185 5.563 25.685 1.00 85.38 201 GLY A C 1
ATOM 1583 O O . GLY A 1 201 ? -17.340 5.379 24.812 1.00 85.38 201 GLY A O 1
ATOM 1584 N N . ILE A 1 202 ? -18.354 4.702 26.692 1.00 88.06 202 ILE A N 1
ATOM 1585 C CA . ILE A 1 202 ? -17.579 3.472 26.849 1.00 88.06 202 ILE A CA 1
ATOM 1586 C C . ILE A 1 202 ? -18.336 2.337 26.168 1.00 88.06 202 ILE A C 1
ATOM 1588 O O . ILE A 1 202 ? -19.318 1.809 26.687 1.00 88.06 202 ILE A O 1
ATOM 1592 N N . SER A 1 203 ? -17.842 1.959 24.996 1.00 83.25 203 SER A N 1
ATOM 1593 C CA . SER A 1 203 ? -18.389 0.887 24.161 1.00 83.25 203 SER A CA 1
ATOM 1594 C C . SER A 1 203 ? -17.434 -0.297 23.967 1.00 83.25 203 SER A C 1
ATOM 1596 O O . SER A 1 203 ? -17.814 -1.317 23.396 1.00 83.25 203 SER A O 1
ATOM 1598 N N . THR A 1 204 ? -16.194 -0.177 24.448 1.00 81.81 204 THR A N 1
ATOM 1599 C CA . THR A 1 204 ? -15.129 -1.177 24.289 1.00 81.81 204 THR A CA 1
ATOM 1600 C C . THR A 1 204 ? -14.324 -1.357 25.567 1.00 81.81 204 THR A C 1
ATOM 1602 O O . THR A 1 204 ? -14.307 -0.486 26.443 1.00 81.81 204 THR A O 1
ATOM 1605 N N . LEU A 1 205 ? -13.620 -2.484 25.658 1.00 87.50 205 LEU A N 1
ATOM 1606 C CA . LEU A 1 205 ? -12.709 -2.758 26.767 1.00 87.50 205 LEU A CA 1
ATOM 1607 C C . LEU A 1 205 ? -11.485 -1.837 26.750 1.00 87.50 205 LEU A C 1
ATOM 1609 O O . LEU A 1 205 ? -10.983 -1.470 27.806 1.00 87.50 205 LEU A O 1
ATOM 1613 N N . GLU A 1 206 ? -11.040 -1.402 25.574 1.00 84.75 206 GLU A N 1
ATOM 1614 C CA . GLU A 1 206 ? -9.954 -0.436 25.426 1.00 84.75 206 GLU A CA 1
ATOM 1615 C C . GLU A 1 206 ? -10.343 0.924 26.020 1.00 84.75 206 GLU A C 1
ATOM 1617 O O . GLU A 1 206 ? -9.599 1.455 26.838 1.00 84.75 206 GLU A O 1
ATOM 1622 N N . GLN A 1 207 ? -11.535 1.446 25.707 1.00 86.75 207 GLN A N 1
ATOM 1623 C CA . GLN A 1 207 ? -12.043 2.678 26.332 1.00 86.75 207 GLN A CA 1
ATOM 1624 C C . GLN A 1 207 ? -12.191 2.519 27.845 1.00 86.75 207 GLN A C 1
ATOM 1626 O O . GLN A 1 207 ? -11.805 3.404 28.599 1.00 86.75 207 GLN A O 1
ATOM 1631 N N . LEU A 1 208 ? -12.711 1.376 28.301 1.00 91.44 208 LEU A N 1
ATOM 1632 C CA . LEU A 1 208 ? -12.846 1.087 29.727 1.00 91.44 208 LEU A CA 1
ATOM 1633 C C . LEU A 1 208 ? -11.485 1.083 30.448 1.00 91.44 208 LEU A C 1
ATOM 1635 O O . LEU A 1 208 ? -11.407 1.530 31.589 1.00 91.44 208 LEU A O 1
ATOM 1639 N N . SER A 1 209 ? -10.421 0.617 29.783 1.00 93.19 209 SER A N 1
ATOM 1640 C CA . SER A 1 209 ? -9.060 0.570 30.339 1.00 93.19 209 SER A CA 1
ATOM 1641 C C . SER A 1 209 ? -8.429 1.950 30.571 1.00 93.19 209 SER A C 1
ATOM 1643 O O . SER A 1 209 ? -7.486 2.069 31.349 1.00 93.19 209 SER A O 1
ATOM 1645 N N . GLU A 1 210 ? -8.961 3.008 29.946 1.00 94.75 210 GLU A N 1
ATOM 1646 C CA . GLU A 1 210 ? -8.487 4.387 30.132 1.00 94.75 210 GLU A CA 1
ATOM 1647 C C . GLU A 1 210 ? -8.928 4.994 31.480 1.00 94.75 210 GLU A C 1
ATOM 1649 O O . GLU A 1 210 ? -8.344 5.984 31.929 1.00 94.75 210 GLU A O 1
ATOM 1654 N N . TYR A 1 211 ? -9.914 4.391 32.154 1.00 95.31 211 TYR A N 1
ATOM 1655 C CA . TYR A 1 211 ? -10.458 4.856 33.434 1.00 95.31 211 TYR A CA 1
ATOM 1656 C C . TYR A 1 211 ? -9.853 4.104 34.623 1.00 95.31 211 TYR A C 1
ATOM 1658 O O . TYR A 1 211 ? -9.471 2.936 34.511 1.00 95.31 211 TYR A O 1
ATOM 1666 N N . SER A 1 212 ? -9.802 4.759 35.784 1.00 95.75 212 SER A N 1
ATOM 1667 C CA . SER A 1 212 ? -9.552 4.092 37.064 1.00 95.75 212 SER A CA 1
ATOM 1668 C C . SER A 1 212 ? -10.843 3.511 37.644 1.00 95.75 212 SER A C 1
ATOM 1670 O O . SER A 1 212 ? -11.955 3.904 37.282 1.00 95.75 212 SER A O 1
ATOM 1672 N N . GLU A 1 213 ? -10.718 2.586 38.593 1.00 95.06 213 GLU A N 1
ATOM 1673 C CA . GLU A 1 213 ? -11.893 2.033 39.277 1.00 95.06 213 GLU A CA 1
ATOM 1674 C C . GLU A 1 213 ? -12.687 3.104 40.033 1.00 95.06 213 GLU A C 1
ATOM 1676 O O . GLU A 1 213 ? -13.915 3.053 40.067 1.00 95.06 213 GLU A O 1
ATOM 1681 N N . GLU A 1 214 ? -11.995 4.089 40.605 1.00 93.69 214 GLU A N 1
ATOM 1682 C CA . GLU A 1 214 ? -12.618 5.204 41.316 1.00 93.69 214 GLU A CA 1
ATOM 1683 C C . GLU A 1 214 ? -13.465 6.057 40.369 1.00 93.69 214 GLU A C 1
ATOM 1685 O O . GLU A 1 214 ? -14.600 6.391 40.704 1.00 93.69 214 GLU A O 1
ATOM 1690 N N . GLU A 1 215 ? -12.959 6.344 39.165 1.00 94.75 215 GLU A N 1
ATOM 1691 C CA . GLU A 1 215 ? -13.689 7.092 38.137 1.00 94.75 215 GLU A CA 1
ATOM 1692 C C . GLU A 1 215 ? -14.924 6.326 37.660 1.00 94.75 215 GLU A C 1
ATOM 1694 O O . GLU A 1 215 ? -16.015 6.894 37.599 1.00 94.75 215 GLU A O 1
ATOM 1699 N N . ILE A 1 216 ? -14.787 5.023 37.400 1.00 93.88 216 ILE A N 1
ATOM 1700 C CA . ILE A 1 216 ? -15.906 4.166 36.985 1.00 93.88 216 ILE A CA 1
ATOM 1701 C C . ILE A 1 216 ? -17.016 4.130 38.040 1.00 93.88 216 ILE A C 1
ATOM 1703 O O . ILE A 1 216 ? -18.200 4.144 37.697 1.00 93.88 216 ILE A O 1
ATOM 1707 N N . LEU A 1 217 ? -16.657 4.122 39.325 1.00 93.81 217 LEU A N 1
ATOM 1708 C CA . LEU A 1 217 ? -17.624 4.138 40.424 1.00 93.81 217 LEU A CA 1
ATOM 1709 C C . LEU A 1 217 ? -18.360 5.476 40.584 1.00 93.81 217 LEU A C 1
ATOM 1711 O O . LEU A 1 217 ? -19.361 5.525 41.298 1.00 93.81 217 LEU A O 1
ATOM 1715 N N . THR A 1 218 ? -17.924 6.547 39.913 1.00 94.00 218 THR A N 1
ATOM 1716 C CA . THR A 1 218 ? -18.687 7.806 39.873 1.00 94.00 218 THR A CA 1
ATOM 1717 C C . THR A 1 218 ? -19.891 7.743 38.930 1.00 94.00 218 THR A C 1
ATOM 1719 O O . THR A 1 218 ? -20.800 8.570 39.035 1.00 94.00 218 THR A O 1
ATOM 1722 N N . PHE A 1 219 ? -19.944 6.765 38.019 1.00 93.38 219 PHE A N 1
ATOM 1723 C CA . PHE A 1 219 ? -21.019 6.670 37.038 1.00 93.38 219 PHE A CA 1
ATOM 1724 C C . PHE A 1 219 ? -22.306 6.137 37.662 1.00 93.38 219 PHE A C 1
ATOM 1726 O O . PHE A 1 219 ? -22.369 5.039 38.220 1.00 93.38 219 PHE A O 1
ATOM 1733 N N . HIS A 1 220 ? -23.384 6.902 37.500 1.00 86.69 220 HIS A N 1
ATOM 1734 C CA . HIS A 1 220 ? -24.695 6.527 38.008 1.00 86.69 220 HIS A CA 1
ATOM 1735 C C . HIS A 1 220 ? -25.188 5.221 37.359 1.00 86.69 220 HIS A C 1
ATOM 1737 O O . HIS A 1 220 ? -25.536 5.191 36.179 1.00 86.69 220 HIS A O 1
ATOM 1743 N N . GLY A 1 221 ? -25.269 4.149 38.152 1.00 84.44 221 GLY A N 1
ATOM 1744 C CA . GLY A 1 221 ? -25.657 2.808 37.695 1.00 84.44 221 GLY A CA 1
ATOM 1745 C C . GLY A 1 221 ? -24.539 1.765 37.777 1.00 84.44 221 GLY A C 1
ATOM 1746 O O . GLY A 1 221 ? -24.821 0.581 37.589 1.00 84.44 221 GLY A O 1
ATOM 1747 N N . LEU A 1 222 ? -23.311 2.179 38.114 1.00 88.56 222 LEU A N 1
ATOM 1748 C CA . LEU A 1 222 ? -22.193 1.297 38.443 1.00 88.56 222 LEU A CA 1
ATOM 1749 C C . LEU A 1 222 ? -21.893 1.365 39.940 1.00 88.56 222 LEU A C 1
ATOM 1751 O O . LEU A 1 222 ? -21.814 2.432 40.536 1.00 88.56 222 LEU A O 1
ATOM 1755 N N . GLY A 1 223 ? -21.754 0.193 40.554 1.00 88.00 223 GLY A N 1
ATOM 1756 C CA . GLY A 1 223 ? -21.381 0.059 41.960 1.00 88.00 223 GLY A CA 1
ATOM 1757 C C . GLY A 1 223 ? -20.218 -0.916 42.136 1.00 88.00 223 GLY A C 1
ATOM 1758 O O . GLY A 1 223 ? -19.854 -1.609 41.181 1.00 88.00 223 GLY A O 1
ATOM 1759 N N . PRO A 1 224 ? -19.665 -1.046 43.357 1.00 89.81 224 PRO A N 1
ATOM 1760 C CA . PRO A 1 224 ? -18.512 -1.912 43.631 1.00 89.81 224 PRO A CA 1
ATOM 1761 C C . PRO A 1 224 ? -18.705 -3.371 43.196 1.00 89.81 224 PRO A C 1
ATOM 1763 O O . PRO A 1 224 ? -17.749 -4.047 42.830 1.00 89.81 224 PRO A O 1
ATOM 1766 N N . SER A 1 225 ? -19.952 -3.850 43.168 1.00 88.31 225 SER A N 1
ATOM 1767 C CA . SER A 1 225 ? -20.316 -5.190 42.693 1.00 88.31 225 SER A CA 1
ATOM 1768 C C . SER A 1 225 ? -20.107 -5.408 41.190 1.00 88.31 225 SER A C 1
ATOM 1770 O O . SER A 1 225 ? -20.060 -6.553 40.752 1.00 88.31 225 SER A O 1
ATOM 1772 N N . SER A 1 226 ? -19.984 -4.341 40.394 1.00 87.44 226 SER A N 1
ATOM 1773 C CA . SER A 1 226 ? -19.753 -4.425 38.945 1.00 87.44 226 SER A CA 1
ATOM 1774 C C . SER A 1 226 ? -18.271 -4.617 38.605 1.00 87.44 226 SER A C 1
ATOM 1776 O O . SER A 1 226 ? -17.959 -5.253 37.600 1.00 87.44 226 SER A O 1
ATOM 1778 N N . LEU A 1 227 ? -17.356 -4.134 39.457 1.00 91.06 227 LEU A N 1
ATOM 1779 C CA . LEU A 1 227 ? -15.910 -4.153 39.206 1.00 91.06 227 LEU A CA 1
ATOM 1780 C C . LEU A 1 227 ? -15.335 -5.547 38.897 1.00 91.06 227 LEU A C 1
ATOM 1782 O O . LEU A 1 227 ? -14.539 -5.633 37.966 1.00 91.06 227 LEU A O 1
ATOM 1786 N N . PRO A 1 228 ? -15.721 -6.648 39.578 1.00 90.75 228 PRO A N 1
ATOM 1787 C CA . PRO A 1 228 ? -15.194 -7.973 39.252 1.00 90.75 228 PRO A CA 1
ATOM 1788 C C . PRO A 1 228 ? -15.456 -8.376 37.798 1.00 90.75 228 PRO A C 1
ATOM 1790 O O . PRO A 1 228 ? -14.530 -8.791 37.109 1.00 90.75 228 PRO A O 1
ATOM 1793 N N . ASN A 1 229 ? -16.682 -8.178 37.305 1.00 87.00 229 ASN A N 1
ATOM 1794 C CA . ASN A 1 229 ? -17.038 -8.516 35.925 1.00 87.00 229 ASN A CA 1
ATOM 1795 C C . ASN A 1 229 ? -16.305 -7.622 34.918 1.00 87.00 229 ASN A C 1
ATOM 1797 O O . ASN A 1 229 ? -15.842 -8.108 33.885 1.00 87.00 229 ASN A O 1
ATOM 1801 N N . LEU A 1 230 ? -16.156 -6.330 35.230 1.00 89.94 230 LEU A N 1
ATOM 1802 C CA . LEU A 1 230 ? -15.400 -5.391 34.400 1.00 89.94 230 LEU A CA 1
ATOM 1803 C C . LEU A 1 230 ? -13.915 -5.784 34.316 1.00 89.94 230 LEU A C 1
ATOM 1805 O O . LEU A 1 230 ? -13.371 -5.863 33.217 1.00 89.94 230 LEU A O 1
ATOM 1809 N N . ARG A 1 231 ? -13.283 -6.129 35.448 1.00 92.00 231 ARG A N 1
ATOM 1810 C CA . ARG A 1 231 ? -11.901 -6.643 35.497 1.00 92.00 231 ARG A CA 1
ATOM 1811 C C . ARG A 1 231 ? -11.751 -7.926 34.696 1.00 92.00 231 ARG A C 1
ATOM 1813 O O . ARG A 1 231 ? -10.816 -8.047 33.916 1.00 92.00 231 ARG A O 1
ATOM 1820 N N . THR A 1 232 ? -12.662 -8.884 34.877 1.00 88.62 232 THR A N 1
ATOM 1821 C CA . THR A 1 232 ? -12.642 -10.136 34.112 1.00 88.62 232 THR A CA 1
ATOM 1822 C C . THR A 1 232 ? -12.700 -9.852 32.621 1.00 88.62 232 THR A C 1
ATOM 1824 O O . THR A 1 232 ? -11.915 -10.426 31.873 1.00 88.62 232 THR A O 1
ATOM 1827 N N . SER A 1 233 ? -13.568 -8.931 32.202 1.00 86.94 233 SER A N 1
ATOM 1828 C CA . SER A 1 233 ? -13.708 -8.563 30.796 1.00 86.94 233 SER A CA 1
ATOM 1829 C C . SER A 1 233 ? -12.432 -7.908 30.258 1.00 86.94 233 SER A C 1
ATOM 1831 O O . SER A 1 233 ? -11.909 -8.371 29.251 1.00 86.94 233 SER A O 1
ATOM 1833 N N . LEU A 1 234 ? -11.849 -6.935 30.969 1.00 89.12 234 LEU A N 1
ATOM 1834 C CA . LEU A 1 234 ? -10.557 -6.325 30.613 1.00 89.12 234 LEU A CA 1
ATOM 1835 C C . LEU A 1 234 ? -9.440 -7.373 30.482 1.00 89.12 234 LEU A C 1
ATOM 1837 O O . LEU A 1 234 ? -8.720 -7.406 29.481 1.00 89.12 234 LEU A O 1
ATOM 1841 N N . ASN A 1 235 ? -9.363 -8.299 31.440 1.00 87.00 235 ASN A N 1
ATOM 1842 C CA . ASN A 1 235 ? -8.366 -9.365 31.449 1.00 87.00 235 ASN A CA 1
ATOM 1843 C C . ASN A 1 235 ? -8.483 -10.303 30.237 1.00 87.00 235 ASN A C 1
ATOM 1845 O O . ASN A 1 235 ? -7.460 -10.825 29.797 1.00 87.00 235 ASN A O 1
ATOM 1849 N N . THR A 1 236 ? -9.678 -10.502 29.656 1.00 81.31 236 THR A N 1
ATOM 1850 C CA . THR A 1 236 ? -9.822 -11.323 28.432 1.00 81.31 236 THR A CA 1
ATOM 1851 C C . THR A 1 236 ? -9.051 -10.763 27.235 1.00 81.31 236 THR A C 1
ATOM 1853 O O . THR A 1 236 ? -8.664 -11.526 26.353 1.00 81.31 236 THR A O 1
ATOM 1856 N N . LYS A 1 237 ? -8.762 -9.455 27.237 1.00 80.81 237 LYS A N 1
ATOM 1857 C CA . LYS A 1 237 ? -7.929 -8.768 26.242 1.00 80.81 237 LYS A CA 1
ATOM 1858 C C . LYS A 1 237 ? -6.533 -8.397 26.755 1.00 80.81 237 LYS A C 1
ATOM 1860 O O . LYS A 1 237 ? -5.808 -7.668 26.085 1.00 80.81 237 LYS A O 1
ATOM 1865 N N . GLY A 1 238 ? -6.141 -8.880 27.937 1.00 86.12 238 GLY A N 1
ATOM 1866 C CA . GLY A 1 238 ? -4.875 -8.502 28.571 1.00 86.12 238 GLY A CA 1
ATOM 1867 C C . GLY A 1 238 ? -4.808 -7.025 28.984 1.00 86.12 238 GLY A C 1
ATOM 1868 O O . GLY A 1 238 ? -3.715 -6.480 29.112 1.00 86.12 238 GLY A O 1
ATOM 1869 N N . LEU A 1 239 ? -5.963 -6.377 29.163 1.00 90.19 239 LEU A N 1
ATOM 1870 C CA . LEU A 1 239 ? -6.090 -4.996 29.624 1.00 90.19 239 LEU A CA 1
ATOM 1871 C C . LEU A 1 239 ? -6.341 -4.955 31.138 1.00 90.19 239 LEU A C 1
ATOM 1873 O O . LEU A 1 239 ? -6.757 -5.943 31.741 1.00 90.19 239 LEU A O 1
ATOM 1877 N N . ALA A 1 240 ? -6.137 -3.786 31.741 1.00 94.81 240 ALA A N 1
ATOM 1878 C CA . ALA A 1 240 ? -6.482 -3.492 33.129 1.00 94.81 240 ALA A CA 1
ATOM 1879 C C . ALA A 1 240 ? -7.003 -2.053 33.240 1.00 94.81 240 ALA A C 1
ATOM 1881 O O . ALA A 1 240 ? -6.823 -1.262 32.317 1.00 94.81 240 ALA A O 1
ATOM 1882 N N . PHE A 1 241 ? -7.641 -1.713 34.360 1.00 96.19 241 PHE A N 1
ATOM 1883 C CA . PHE A 1 241 ? -7.956 -0.317 34.659 1.00 96.19 241 PHE A CA 1
ATOM 1884 C C . PHE A 1 241 ? -6.676 0.510 34.783 1.00 96.19 241 PHE A C 1
ATOM 1886 O O . PHE A 1 241 ? -5.633 -0.003 35.204 1.00 96.19 241 PHE A O 1
ATOM 1893 N N . ARG A 1 242 ? -6.775 1.800 34.464 1.00 96.44 242 ARG A N 1
ATOM 1894 C CA . ARG A 1 242 ? -5.703 2.757 34.716 1.00 96.44 242 ARG A CA 1
ATOM 1895 C C . ARG A 1 242 ? -5.429 2.814 36.221 1.00 96.44 242 ARG A C 1
ATOM 1897 O O . ARG A 1 242 ? -6.347 3.039 37.010 1.00 96.44 242 ARG A O 1
ATOM 1904 N N . THR A 1 243 ? -4.173 2.572 36.588 1.00 89.06 243 THR A N 1
ATOM 1905 C CA . THR A 1 243 ? -3.662 2.667 37.965 1.00 89.06 243 THR A CA 1
ATOM 1906 C C . THR A 1 243 ? -3.617 4.096 38.465 1.00 89.06 243 THR A C 1
ATOM 1908 O O . THR A 1 243 ? -3.221 4.962 37.649 1.00 89.06 243 THR A O 1
#

Foldseek 3Di:
DDDDDDDPDDDPPPPPPDDDDPPLDDDPDAAEAEAAQCFVVVLVLQQVQADPKDWDDWDFDPPVDVVRGRGTAKTWMDGPRHIHIYGYDHDVDADDQVDAAEDAAADPVSLVSNQCSQQVCWDQAAQQWTQGNRRHIYRSHYPLLVVQCPDPPVQLNVQLVVQRRVGRRDDNVSSVVSSDFCVVLLVVDDPLLSVQCVVVVNRHLVSQQAAAPVRSCVGGSDHPVCVVSSQVRNVVVPGGHDD

Radius of gyration: 29.39 Å; chains: 1; bounding box: 83×38×89 Å

pLDDT: mean 87.38, std 16.62, range [35.0, 98.69]

Secondary structure (DSSP, 8-state):
--------SS-SSSS---------PPPSS-EEEEESS-HHHHHHHHHHHSSSEEEEEEEE--TTSGGGTTSEEEEEEEETTEEEEEEE--TT----TTSEEEEEESSHHHHHHHHHHHHTTSEE-STTEEE-TTS-EEEEEEHHHHHHHT-S-HHHHHHHHHHHTT-SS--HHHHHHHHS--HHHHHHS-HHHHHHHHHTT--SHHHHHTS-HHHHTTSTT--GGGHHHHHHHHHHTT-----

Sequence (243 aa):
MGRTHNSNFSNHLTSKIMKKKPIKAQQKITTCLTFDDQAEEAMNRYVSVFKDAKVLNVRRFGREMPQSRGKLMTATFQIEGQNFMVMNGGPHFTFAPGISLFVNCETQAEVDELWEKLSEGGEKQPCGWIKDRFGVSWQIIPKALGELLGDPDPEKLKRVMNAMLKMKKIEIAELLAAAEPDDLFLSSLVAPARRALENNGISTLEQLSEYSEEEILTFHGLGPSSLPNLRTSLNTKGLAFRT

InterPro domains:
  IPR028973 PhnB-like [PF06983] (27-141)
  IPR028973 PhnB-like [cd06588] (29-141)
  IPR029068 Glyoxalase/Bleomycin resistance protein/Dihydroxybiphenyl dioxygenase [G3DSA:3.10.180.10] (24-182)
  IPR029068 Glyoxalase/Bleomycin resistance protein/Dihydroxybiphenyl dioxygenase [SSF54593] (28-179)

Organism: NCBI:txid402147